Protein AF-A0A5C8Q8T1-F1 (afdb_monomer)

Structure (mmCIF, N/CA/C/O backbone):
data_AF-A0A5C8Q8T1-F1
#
_entry.id   AF-A0A5C8Q8T1-F1
#
loop_
_atom_site.group_PDB
_atom_site.id
_atom_site.type_symbol
_atom_site.label_atom_id
_atom_site.label_alt_id
_atom_site.label_comp_id
_atom_site.label_asym_id
_atom_site.label_entity_id
_atom_site.label_seq_id
_atom_site.pdbx_PDB_ins_code
_atom_site.Cartn_x
_atom_site.Cartn_y
_atom_site.Cartn_z
_atom_site.occupancy
_atom_site.B_iso_or_equiv
_atom_site.auth_seq_id
_atom_site.auth_comp_id
_atom_site.auth_asym_id
_atom_site.auth_atom_id
_atom_site.pdbx_PDB_model_num
ATOM 1 N N . MET A 1 1 ? -10.279 4.638 -48.097 1.00 45.06 1 MET A N 1
ATOM 2 C CA . MET A 1 1 ? -10.218 4.550 -46.623 1.00 45.06 1 MET A CA 1
ATOM 3 C C . MET A 1 1 ? -9.138 3.546 -46.266 1.00 45.06 1 MET A C 1
ATOM 5 O O . MET A 1 1 ? -9.369 2.353 -46.384 1.00 45.06 1 MET A O 1
ATOM 9 N N . THR A 1 2 ? -7.937 4.009 -45.939 1.00 48.88 2 THR A N 1
ATOM 10 C CA . THR A 1 2 ? -6.832 3.157 -45.479 1.00 48.88 2 THR A CA 1
ATOM 11 C C . THR A 1 2 ? -6.831 3.165 -43.955 1.00 48.88 2 THR A C 1
ATOM 13 O O . THR A 1 2 ? -6.789 4.227 -43.338 1.00 48.88 2 THR A O 1
ATOM 16 N N . CYS A 1 3 ? -6.945 1.981 -43.354 1.00 33.53 3 CYS A N 1
ATOM 17 C CA . CYS A 1 3 ? -6.824 1.791 -41.912 1.00 33.53 3 CYS A CA 1
ATOM 18 C C . CYS A 1 3 ? -5.400 2.201 -41.485 1.00 33.53 3 CYS A C 1
ATOM 20 O O . CYS A 1 3 ? -4.448 1.739 -42.121 1.00 33.53 3 CYS A O 1
ATOM 22 N N . PRO A 1 4 ? -5.214 3.079 -40.482 1.00 45.75 4 PRO A N 1
ATOM 23 C CA . PRO A 1 4 ? -3.877 3.431 -40.022 1.00 45.75 4 PRO A CA 1
ATOM 24 C C . PRO A 1 4 ? -3.178 2.183 -39.473 1.00 45.75 4 PRO A C 1
ATOM 26 O O . PRO A 1 4 ? -3.767 1.417 -38.710 1.00 45.75 4 PRO A O 1
ATOM 29 N N . ALA A 1 5 ? -1.922 1.978 -39.876 1.00 53.81 5 ALA A N 1
ATOM 30 C CA . ALA A 1 5 ? -1.098 0.896 -39.355 1.00 53.81 5 ALA A CA 1
ATOM 31 C C . ALA A 1 5 ? -1.007 1.001 -37.818 1.00 53.81 5 ALA A C 1
ATOM 33 O O . ALA A 1 5 ? -0.916 2.118 -37.291 1.00 53.81 5 ALA A O 1
ATOM 34 N N . PRO A 1 6 ? -1.042 -0.126 -37.086 1.00 50.44 6 PRO A N 1
ATOM 35 C CA . PRO A 1 6 ? -0.888 -0.104 -35.639 1.00 50.44 6 PRO A CA 1
ATOM 36 C C . PRO A 1 6 ? 0.445 0.560 -35.284 1.00 50.44 6 PRO A C 1
ATOM 38 O O . PRO A 1 6 ? 1.478 0.255 -35.883 1.00 50.44 6 PRO A O 1
ATOM 41 N N . ARG A 1 7 ? 0.423 1.488 -34.318 1.00 52.16 7 ARG A N 1
ATOM 42 C CA . ARG A 1 7 ? 1.667 2.058 -33.789 1.00 52.16 7 ARG A CA 1
ATOM 43 C C . ARG A 1 7 ? 2.496 0.905 -33.218 1.00 52.16 7 ARG A C 1
ATOM 45 O O . ARG A 1 7 ? 1.920 0.070 -32.514 1.00 52.16 7 ARG A O 1
ATOM 52 N N . PRO A 1 8 ? 3.804 0.836 -33.504 1.00 59.75 8 PRO A N 1
ATOM 53 C CA . PRO A 1 8 ? 4.642 -0.184 -32.898 1.00 59.75 8 PRO A CA 1
ATOM 54 C C . PRO A 1 8 ? 4.541 -0.059 -31.371 1.00 59.75 8 PRO A C 1
ATOM 56 O O . PRO A 1 8 ? 4.501 1.053 -30.841 1.00 59.75 8 PRO A O 1
ATOM 59 N N . GLY A 1 9 ? 4.423 -1.196 -30.676 1.00 63.00 9 GLY A N 1
ATOM 60 C CA . GLY A 1 9 ? 4.350 -1.234 -29.211 1.00 63.00 9 GLY A CA 1
ATOM 61 C C . GLY A 1 9 ? 5.572 -0.573 -28.565 1.00 63.00 9 GLY A C 1
ATOM 62 O O . GLY A 1 9 ? 6.566 -0.308 -29.240 1.00 63.00 9 GLY A O 1
ATOM 63 N N . ALA A 1 10 ? 5.528 -0.304 -27.261 1.00 74.06 10 ALA A N 1
ATOM 64 C CA . ALA A 1 10 ? 6.674 0.275 -26.551 1.00 74.06 10 ALA A CA 1
ATOM 65 C C . ALA A 1 10 ? 7.948 -0.573 -26.771 1.00 74.06 10 ALA A C 1
ATOM 67 O O . ALA A 1 10 ? 7.854 -1.788 -26.935 1.00 74.06 10 ALA A O 1
ATOM 68 N N . LEU A 1 11 ? 9.141 0.036 -26.763 1.00 75.25 11 LEU A N 1
ATOM 69 C CA . LEU A 1 11 ? 10.394 -0.629 -27.166 1.00 75.25 11 LEU A CA 1
ATOM 70 C C . LEU A 1 11 ? 10.640 -1.961 -26.435 1.00 75.25 11 LEU A C 1
ATOM 72 O O . LEU A 1 11 ? 10.988 -2.953 -27.065 1.00 75.25 11 LEU A O 1
ATOM 76 N N . TYR A 1 12 ? 10.346 -2.036 -25.133 1.00 73.94 12 TYR A N 1
ATOM 77 C CA . TYR A 1 12 ? 10.446 -3.287 -24.370 1.00 73.94 12 TYR A CA 1
ATOM 78 C C . TYR A 1 12 ? 9.530 -4.405 -24.904 1.00 73.94 12 TYR A C 1
ATOM 80 O O . TYR A 1 12 ? 9.890 -5.577 -24.847 1.00 73.94 12 TYR A O 1
ATOM 88 N N . GLN A 1 13 ? 8.350 -4.059 -25.433 1.00 78.44 13 GLN A N 1
ATOM 89 C CA . GLN A 1 13 ? 7.424 -5.011 -26.050 1.00 78.44 13 GLN A CA 1
ATOM 90 C C . GLN A 1 13 ? 7.970 -5.507 -27.385 1.00 78.44 13 GLN A C 1
ATOM 92 O O . GLN A 1 13 ? 7.799 -6.681 -27.693 1.00 78.44 13 GLN A O 1
ATOM 97 N N . GLN A 1 14 ? 8.636 -4.638 -28.152 1.00 80.38 14 GLN A N 1
ATOM 98 C CA . GLN A 1 14 ? 9.292 -5.017 -29.406 1.00 80.38 14 GLN A CA 1
ATOM 99 C C . GLN A 1 14 ? 10.437 -5.996 -29.135 1.00 80.38 14 GLN A C 1
ATOM 101 O O . GLN A 1 14 ? 10.455 -7.080 -29.711 1.00 80.38 14 GLN A O 1
ATOM 106 N N . VAL A 1 15 ? 11.310 -5.674 -28.172 1.00 84.19 15 VAL A N 1
ATOM 107 C CA . VAL A 1 15 ? 12.405 -6.558 -27.738 1.00 84.19 15 VAL A CA 1
ATOM 108 C C . VAL A 1 15 ? 11.859 -7.897 -27.236 1.00 84.19 15 VAL A C 1
ATOM 110 O O . VAL A 1 15 ? 12.318 -8.958 -27.653 1.00 84.19 15 VAL A O 1
ATOM 113 N N . ALA A 1 16 ? 10.829 -7.876 -26.383 1.00 85.19 16 ALA A N 1
ATOM 114 C CA . ALA A 1 16 ? 10.212 -9.097 -25.870 1.00 85.19 16 ALA A CA 1
ATOM 115 C C . ALA A 1 16 ? 9.544 -9.936 -26.973 1.00 85.19 16 ALA A C 1
ATOM 117 O O . ALA A 1 16 ? 9.615 -11.166 -26.934 1.00 85.19 16 ALA A O 1
ATOM 118 N N . ALA A 1 17 ? 8.888 -9.295 -27.945 1.00 83.88 17 ALA A N 1
ATOM 119 C CA . ALA A 1 17 ? 8.264 -9.976 -29.074 1.00 83.88 17 ALA A CA 1
ATOM 120 C C . ALA A 1 17 ? 9.309 -10.625 -29.989 1.00 83.88 17 ALA A C 1
ATOM 122 O O . ALA A 1 17 ? 9.114 -11.767 -30.399 1.00 83.88 17 ALA A O 1
ATOM 123 N N . GLU A 1 18 ? 10.426 -9.947 -30.255 1.00 86.25 18 GLU A N 1
ATOM 124 C CA . GLU A 1 18 ? 11.515 -10.493 -31.066 1.00 86.25 18 GLU A CA 1
ATOM 125 C C . GLU A 1 18 ? 12.188 -11.680 -30.375 1.00 86.25 18 GLU A C 1
ATOM 127 O O . GLU A 1 18 ? 12.301 -12.746 -30.975 1.00 86.25 18 GLU A O 1
ATOM 132 N N . ILE A 1 19 ? 12.525 -11.562 -29.084 1.00 86.19 19 ILE A N 1
ATOM 133 C CA . ILE A 1 19 ? 13.087 -12.682 -28.312 1.00 86.19 19 ILE A CA 1
ATOM 134 C C . ILE A 1 19 ? 12.120 -13.873 -28.320 1.00 86.19 19 ILE A C 1
ATOM 136 O O . ILE A 1 19 ? 12.531 -15.010 -28.552 1.00 86.19 19 ILE A O 1
ATOM 140 N N . ARG A 1 20 ? 10.816 -13.631 -28.120 1.00 86.88 20 ARG A N 1
ATOM 141 C CA . ARG A 1 20 ? 9.791 -14.683 -28.189 1.00 86.88 20 ARG A CA 1
ATOM 142 C C . ARG A 1 20 ? 9.731 -15.328 -29.575 1.00 86.88 20 ARG A C 1
ATOM 144 O O . ARG A 1 20 ? 9.571 -16.547 -29.661 1.00 86.88 20 ARG A O 1
ATOM 151 N N . SER A 1 21 ? 9.859 -14.534 -30.636 1.00 86.88 21 SER A N 1
ATOM 152 C CA . SER A 1 21 ? 9.910 -15.026 -32.013 1.00 86.88 21 SER A CA 1
ATOM 153 C C . SER A 1 21 ? 11.141 -15.904 -32.241 1.00 86.88 21 SER A C 1
ATOM 155 O O . SER A 1 21 ? 10.987 -17.008 -32.749 1.00 86.88 21 SER A O 1
ATOM 157 N N . GLY A 1 22 ? 12.326 -15.485 -31.787 1.00 86.06 22 GLY A N 1
ATOM 158 C CA . GLY A 1 22 ? 13.565 -16.265 -31.902 1.00 86.06 22 GLY A CA 1
ATOM 159 C C . GLY A 1 22 ? 13.522 -17.586 -31.126 1.00 86.06 22 GLY A C 1
ATOM 160 O O . GLY A 1 22 ? 13.953 -18.621 -31.630 1.00 86.06 22 GLY A O 1
ATOM 161 N N . ILE A 1 23 ? 12.909 -17.604 -29.934 1.00 86.69 23 ILE A N 1
ATOM 162 C CA . ILE A 1 23 ? 12.661 -18.853 -29.189 1.00 86.69 23 ILE A CA 1
ATOM 163 C C . ILE A 1 23 ? 11.718 -19.769 -29.987 1.00 86.69 23 ILE A C 1
ATOM 165 O O . ILE A 1 23 ? 11.988 -20.958 -30.145 1.00 86.69 23 ILE A O 1
ATOM 169 N N . SER A 1 24 ? 10.625 -19.214 -30.520 1.00 88.31 24 SER A N 1
ATOM 170 C CA . SER A 1 24 ? 9.615 -19.978 -31.270 1.00 88.31 24 SER A CA 1
ATOM 171 C C . SER A 1 24 ? 10.146 -20.506 -32.607 1.00 88.31 24 SER A C 1
ATOM 173 O O . SER A 1 24 ? 9.742 -21.578 -33.046 1.00 88.31 24 SER A O 1
ATOM 175 N N . ALA A 1 25 ? 11.068 -19.773 -33.234 1.00 88.88 25 ALA A N 1
ATOM 176 C CA . ALA A 1 25 ? 11.769 -20.155 -34.457 1.00 88.88 25 ALA A CA 1
ATOM 177 C C . ALA A 1 25 ? 12.973 -21.085 -34.205 1.00 88.88 25 ALA A C 1
ATOM 179 O O . ALA A 1 25 ? 13.665 -21.457 -35.149 1.00 88.88 25 ALA A O 1
ATOM 180 N N . CYS A 1 26 ? 13.221 -21.469 -32.947 1.00 86.19 26 CYS A N 1
ATOM 181 C CA . CYS A 1 26 ? 14.366 -22.277 -32.521 1.00 86.19 26 CYS A CA 1
ATOM 182 C C . CYS A 1 26 ? 15.747 -21.650 -32.804 1.00 86.19 26 CYS A C 1
ATOM 184 O O . CYS A 1 26 ? 16.746 -22.365 -32.810 1.00 86.19 26 CYS A O 1
ATOM 186 N N . GLU A 1 27 ? 15.833 -20.326 -32.965 1.00 88.06 27 GLU A N 1
ATOM 187 C CA . GLU A 1 27 ? 17.112 -19.596 -32.990 1.00 88.06 27 GLU A CA 1
ATOM 188 C C . GLU A 1 27 ? 17.808 -19.643 -31.620 1.00 88.06 27 GLU A C 1
ATOM 190 O O . GLU A 1 27 ? 19.036 -19.659 -31.537 1.00 88.06 27 GLU A O 1
ATOM 195 N N . TYR A 1 28 ? 17.018 -19.728 -30.543 1.00 85.50 28 TYR A N 1
ATOM 196 C CA . TYR A 1 28 ? 17.486 -19.963 -29.177 1.00 85.50 28 TYR A CA 1
ATOM 197 C C . TYR A 1 28 ? 16.986 -21.327 -28.692 1.00 85.50 28 TYR A C 1
ATOM 199 O O . TYR A 1 28 ? 15.878 -21.455 -28.169 1.00 85.50 28 TYR A O 1
ATOM 207 N N . THR A 1 29 ? 17.788 -22.373 -28.895 1.00 85.38 29 THR A N 1
ATOM 208 C CA . THR A 1 29 ? 17.441 -23.727 -28.443 1.00 85.38 29 THR A CA 1
ATOM 209 C C . THR A 1 29 ? 17.388 -23.809 -26.912 1.00 85.38 29 THR A C 1
ATOM 211 O O . THR A 1 29 ? 18.105 -23.065 -26.240 1.00 85.38 29 THR A O 1
ATOM 214 N N . PRO A 1 30 ? 16.610 -24.734 -26.319 1.00 82.19 30 PRO A N 1
ATOM 215 C CA . PRO A 1 30 ? 16.594 -24.930 -24.870 1.00 82.19 30 PRO A CA 1
ATOM 216 C C . PRO A 1 30 ? 18.008 -25.088 -24.287 1.00 82.19 30 PRO A C 1
ATOM 218 O O . PRO A 1 30 ? 18.785 -25.920 -24.750 1.00 82.19 30 PRO A O 1
ATOM 221 N N . GLY A 1 31 ? 18.348 -24.269 -23.288 1.00 85.50 31 GLY A N 1
ATOM 222 C CA . GLY A 1 31 ? 19.675 -24.243 -22.659 1.00 85.50 31 GLY A CA 1
ATOM 223 C C . GLY A 1 31 ? 20.721 -23.367 -23.361 1.00 85.50 31 GLY A C 1
ATOM 224 O O . GLY A 1 31 ? 21.781 -23.131 -22.785 1.00 85.50 31 GLY A O 1
ATOM 225 N N . ALA A 1 32 ? 20.437 -22.842 -24.558 1.00 85.81 32 ALA A N 1
ATOM 226 C CA . ALA A 1 32 ? 21.281 -21.831 -25.183 1.00 85.81 32 ALA A CA 1
ATOM 227 C C . ALA A 1 32 ? 21.117 -20.474 -24.473 1.00 85.81 32 ALA A C 1
ATOM 229 O O . ALA A 1 32 ? 20.012 -20.133 -24.036 1.00 85.81 32 ALA A O 1
ATOM 230 N N . PRO A 1 33 ? 22.195 -19.682 -24.352 1.00 84.56 33 PRO A N 1
ATOM 231 C CA . PRO A 1 33 ? 22.112 -18.351 -23.771 1.00 84.56 33 PRO A CA 1
ATOM 232 C C . PRO A 1 33 ? 21.281 -17.424 -24.667 1.00 84.56 33 PRO A C 1
ATOM 234 O O . PRO A 1 33 ? 21.472 -17.375 -25.882 1.00 84.56 33 PRO A O 1
ATOM 237 N N . LEU A 1 34 ? 20.378 -16.659 -24.052 1.00 88.31 34 LEU A N 1
ATOM 238 C CA . LEU A 1 34 ? 19.733 -15.521 -24.708 1.00 88.31 34 LEU A CA 1
ATOM 239 C C . LEU A 1 34 ? 20.733 -14.360 -24.865 1.00 88.31 34 LEU A C 1
ATOM 241 O O . LEU A 1 34 ? 21.739 -14.326 -24.147 1.00 88.31 34 LEU A O 1
ATOM 245 N N . PRO A 1 35 ? 20.469 -13.395 -25.769 1.00 87.38 35 PRO A N 1
ATOM 246 C CA . PRO A 1 35 ? 21.279 -12.186 -25.868 1.00 87.38 35 PRO A CA 1
ATOM 247 C C . PRO A 1 35 ? 21.413 -11.493 -24.507 1.00 87.38 35 PRO A C 1
ATOM 249 O O . PRO A 1 35 ? 20.435 -11.361 -23.770 1.00 87.38 35 PRO A O 1
ATOM 252 N N . SER A 1 36 ? 22.623 -11.048 -24.172 1.00 85.88 36 SER A N 1
ATOM 253 C CA . SER A 1 36 ? 22.882 -10.345 -22.916 1.00 85.88 36 SER A CA 1
ATOM 254 C C . SER A 1 36 ? 22.250 -8.952 -22.905 1.00 85.88 36 SER A C 1
AT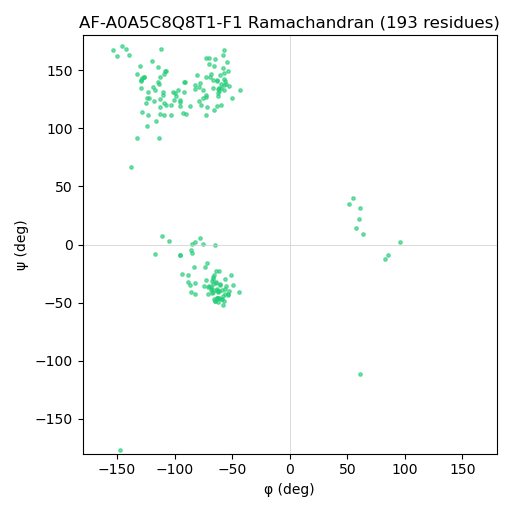OM 256 O O . SER A 1 36 ? 21.981 -8.366 -23.954 1.00 85.88 36 SER A O 1
ATOM 258 N N . GLU A 1 37 ? 22.068 -8.377 -21.714 1.00 79.88 37 GLU A N 1
ATOM 259 C CA . GLU A 1 37 ? 21.556 -7.008 -21.561 1.00 79.88 37 GLU A CA 1
ATOM 260 C C . GLU A 1 37 ? 22.379 -5.996 -22.375 1.00 79.88 37 GLU A C 1
ATOM 262 O O . GLU A 1 37 ? 21.811 -5.180 -23.093 1.00 79.88 37 GLU A O 1
ATOM 267 N N . ALA A 1 38 ? 23.711 -6.114 -22.360 1.00 78.75 38 ALA A N 1
ATOM 268 C CA . ALA A 1 38 ? 24.599 -5.257 -23.144 1.00 78.75 38 ALA A CA 1
ATOM 269 C C . ALA A 1 38 ? 24.374 -5.394 -24.661 1.00 78.75 38 ALA A C 1
ATOM 271 O O . ALA A 1 38 ? 24.372 -4.395 -25.376 1.00 78.75 38 ALA A O 1
ATOM 272 N N . GLN A 1 39 ? 24.146 -6.617 -25.154 1.00 83.88 39 GLN A N 1
ATOM 273 C CA . GLN A 1 39 ? 23.856 -6.864 -26.570 1.00 83.88 39 GLN A CA 1
ATOM 274 C C . GLN A 1 39 ? 22.492 -6.303 -26.982 1.00 83.88 39 GLN A C 1
ATOM 276 O O . GLN A 1 39 ? 22.348 -5.809 -28.097 1.00 83.88 39 GLN A O 1
ATOM 281 N N . LEU A 1 40 ? 21.493 -6.365 -26.098 1.00 84.12 40 LEU A N 1
ATOM 282 C CA . LEU A 1 40 ? 20.178 -5.770 -26.339 1.00 84.12 40 LEU A CA 1
ATOM 283 C C . LEU A 1 40 ? 20.252 -4.233 -26.296 1.00 84.12 40 LEU A C 1
ATOM 285 O O . LEU A 1 40 ? 19.692 -3.568 -27.163 1.00 84.12 40 LEU A O 1
ATOM 289 N N . ILE A 1 41 ? 20.987 -3.658 -25.343 1.00 81.19 41 ILE A N 1
ATOM 290 C CA . ILE A 1 41 ? 21.215 -2.209 -25.252 1.00 81.19 41 ILE A CA 1
ATOM 291 C C . ILE A 1 41 ? 21.846 -1.670 -26.539 1.00 81.19 41 ILE A C 1
ATOM 293 O O . ILE A 1 41 ? 21.340 -0.694 -27.091 1.00 81.19 41 ILE A O 1
ATOM 297 N N . ASP A 1 42 ? 22.908 -2.318 -27.025 1.00 81.88 42 ASP A N 1
ATOM 298 C CA . ASP A 1 42 ? 23.596 -1.938 -28.262 1.00 81.88 42 ASP A CA 1
ATOM 299 C C . ASP A 1 42 ? 22.670 -2.060 -29.481 1.00 81.88 42 ASP A C 1
ATOM 301 O O . ASP A 1 42 ? 22.484 -1.102 -30.231 1.00 81.88 42 ASP A O 1
ATOM 305 N N . ARG A 1 43 ? 21.993 -3.207 -29.618 1.00 83.38 43 ARG A N 1
ATOM 306 C CA . ARG A 1 43 ? 21.119 -3.508 -30.760 1.00 83.38 43 ARG A CA 1
ATOM 307 C C . ARG A 1 43 ? 19.934 -2.555 -30.894 1.00 83.38 43 ARG A C 1
ATOM 309 O O . ARG A 1 43 ? 19.582 -2.186 -32.011 1.00 83.38 43 ARG A O 1
ATOM 316 N N . TYR A 1 44 ? 19.302 -2.184 -29.782 1.00 80.00 44 TYR A N 1
ATOM 317 C CA . TYR A 1 44 ? 18.086 -1.360 -29.788 1.00 80.00 44 TYR A CA 1
ATOM 318 C C . TYR A 1 44 ? 18.329 0.093 -29.367 1.00 80.00 44 TYR A C 1
ATOM 320 O O . TYR A 1 44 ? 17.378 0.868 -29.273 1.00 80.00 44 TYR A O 1
ATOM 328 N N . GLY A 1 45 ? 19.582 0.478 -29.101 1.00 75.06 45 GLY A N 1
ATOM 329 C CA . GLY A 1 45 ? 19.944 1.838 -28.700 1.00 75.06 45 GLY A CA 1
ATOM 330 C C . GLY A 1 45 ? 19.282 2.295 -27.396 1.00 75.06 45 GLY A C 1
ATOM 331 O O . GLY A 1 45 ? 18.983 3.482 -27.244 1.00 75.06 45 GLY A O 1
ATOM 332 N N . VAL A 1 46 ? 19.022 1.374 -26.459 1.00 74.19 46 VAL A N 1
ATOM 333 C CA . VAL A 1 46 ? 18.351 1.694 -25.190 1.00 74.19 46 VAL A CA 1
ATOM 334 C C . VAL A 1 46 ? 19.319 2.454 -24.291 1.00 74.19 46 VAL A C 1
ATOM 336 O O . VAL A 1 46 ? 20.285 1.894 -23.783 1.00 74.19 46 VAL A O 1
ATOM 339 N N . ARG A 1 47 ? 19.056 3.738 -24.047 1.00 64.62 47 ARG A N 1
ATOM 340 C CA . ARG A 1 47 ? 19.754 4.500 -23.005 1.00 64.62 47 ARG A CA 1
ATOM 341 C C . ARG A 1 47 ? 18.908 4.484 -21.741 1.00 64.62 47 ARG A C 1
ATOM 343 O O . ARG A 1 47 ? 17.750 4.893 -21.784 1.00 64.62 47 ARG A O 1
ATOM 350 N N . ALA A 1 48 ? 19.479 4.026 -20.628 1.00 60.59 48 ALA A N 1
ATOM 351 C CA . ALA A 1 48 ? 18.832 4.162 -19.331 1.00 60.59 48 ALA A CA 1
ATOM 352 C C . ALA A 1 48 ? 18.617 5.654 -19.049 1.00 60.59 48 ALA A C 1
ATOM 354 O O . ALA A 1 48 ? 19.573 6.431 -19.019 1.00 60.59 48 ALA A O 1
ATOM 355 N N . VAL A 1 49 ? 17.361 6.058 -18.873 1.00 58.94 49 VAL A N 1
ATOM 356 C CA . VAL A 1 49 ? 17.054 7.377 -18.324 1.00 58.94 49 VAL A CA 1
ATOM 357 C C . VAL A 1 49 ? 17.295 7.270 -16.820 1.00 58.94 49 VAL A C 1
ATOM 359 O O . VAL A 1 49 ? 16.673 6.416 -16.184 1.00 58.94 49 VAL A O 1
ATOM 362 N N . PRO A 1 50 ? 18.203 8.068 -16.235 1.00 59.25 50 PRO A N 1
ATOM 363 C CA . PRO A 1 50 ? 18.373 8.067 -14.793 1.00 59.25 50 PRO A CA 1
ATOM 364 C C . PRO A 1 50 ? 17.069 8.548 -14.149 1.00 59.25 50 PRO A C 1
ATOM 366 O O . PRO A 1 50 ? 16.610 9.659 -14.409 1.00 59.25 50 PRO A O 1
ATOM 369 N N . ALA A 1 51 ? 16.458 7.689 -13.337 1.00 64.69 51 ALA A N 1
ATOM 370 C CA . ALA A 1 51 ? 15.385 8.087 -12.438 1.00 64.69 51 ALA A CA 1
ATOM 371 C C . ALA A 1 51 ? 16.004 8.732 -11.185 1.00 64.69 51 ALA A C 1
ATOM 373 O O . ALA A 1 51 ? 17.091 8.309 -10.771 1.00 64.69 51 ALA A O 1
ATOM 374 N N . PRO A 1 52 ? 15.355 9.736 -10.569 1.00 67.50 52 PRO A N 1
ATOM 375 C CA . PRO A 1 52 ? 15.794 10.239 -9.274 1.00 67.50 52 PRO A CA 1
ATOM 376 C C . PRO A 1 52 ? 15.825 9.096 -8.252 1.00 67.50 52 PRO A C 1
ATOM 378 O O . PRO A 1 52 ? 15.035 8.150 -8.323 1.00 67.50 52 PRO A O 1
ATOM 381 N N . ALA A 1 53 ? 16.758 9.163 -7.303 1.00 69.69 53 ALA A N 1
ATOM 382 C CA . ALA A 1 53 ? 16.800 8.205 -6.210 1.00 69.69 53 ALA A CA 1
ATOM 383 C C . ALA A 1 53 ? 15.546 8.382 -5.345 1.00 69.69 53 ALA A C 1
ATOM 385 O O . ALA A 1 53 ? 15.359 9.425 -4.727 1.00 69.69 53 ALA A O 1
ATOM 386 N N . VAL A 1 54 ? 14.696 7.357 -5.299 1.00 75.19 54 VAL A N 1
ATOM 387 C CA . VAL A 1 54 ? 13.470 7.374 -4.498 1.00 75.19 54 VAL A CA 1
ATOM 388 C C . VAL A 1 54 ? 13.747 6.719 -3.153 1.00 75.19 54 VAL A C 1
ATOM 390 O O . VAL A 1 54 ? 14.083 5.535 -3.096 1.00 75.19 54 VAL A O 1
ATOM 393 N N . THR A 1 55 ? 13.580 7.471 -2.065 1.00 75.88 55 THR A N 1
ATOM 394 C CA . THR A 1 55 ? 13.687 6.934 -0.701 1.00 75.88 55 THR A CA 1
ATOM 395 C C . THR A 1 55 ? 12.305 6.848 -0.069 1.00 75.88 55 THR A C 1
ATOM 397 O O . THR A 1 55 ? 11.621 7.853 0.105 1.00 75.88 55 THR A O 1
ATOM 400 N N . ILE A 1 56 ? 11.898 5.633 0.301 1.00 77.75 56 ILE A N 1
ATOM 401 C CA . ILE A 1 56 ? 10.653 5.380 1.032 1.00 77.75 56 ILE A CA 1
ATOM 402 C C . ILE A 1 56 ? 11.034 4.810 2.395 1.00 77.75 56 ILE A C 1
ATOM 404 O O . ILE A 1 56 ? 11.448 3.652 2.495 1.00 77.75 56 ILE A O 1
ATOM 408 N N . GLU A 1 57 ? 10.908 5.610 3.455 1.00 81.62 57 GLU A N 1
ATOM 409 C CA . GLU A 1 57 ? 11.110 5.110 4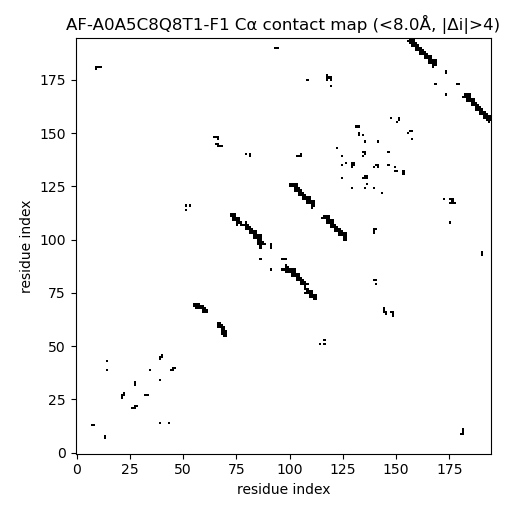.811 1.00 81.62 57 GLU A CA 1
ATOM 410 C C . GLU A 1 57 ? 9.891 4.279 5.238 1.00 81.62 57 GLU A C 1
ATOM 412 O O . GLU A 1 57 ? 8.740 4.717 5.189 1.00 81.62 57 GLU A O 1
ATOM 417 N N . ARG A 1 58 ? 10.154 3.045 5.674 1.00 83.25 58 ARG A N 1
ATOM 418 C CA . ARG A 1 58 ? 9.118 2.072 6.050 1.00 83.25 58 ARG A CA 1
ATOM 419 C C . ARG A 1 58 ? 9.091 1.784 7.544 1.00 83.25 58 ARG A C 1
ATOM 421 O O . ARG A 1 58 ? 8.334 0.934 7.995 1.00 83.25 58 ARG A O 1
ATOM 428 N N . THR A 1 59 ? 9.858 2.511 8.342 1.00 87.31 59 THR A N 1
ATOM 429 C CA . THR A 1 59 ? 9.836 2.348 9.792 1.00 87.31 59 THR A CA 1
ATOM 430 C C . THR A 1 59 ? 8.444 2.664 10.334 1.00 87.31 59 THR A C 1
ATOM 432 O O . THR A 1 59 ? 7.826 3.666 9.958 1.00 87.31 59 THR A O 1
ATOM 435 N N . ILE A 1 60 ? 7.953 1.808 11.228 1.00 89.19 60 ILE A N 1
ATOM 436 C CA . ILE A 1 60 ? 6.828 2.125 12.104 1.00 89.19 60 ILE A CA 1
ATOM 437 C C . ILE A 1 60 ? 7.396 2.275 13.500 1.00 89.19 60 ILE A C 1
ATOM 439 O O . ILE A 1 60 ? 8.009 1.351 14.032 1.00 89.19 60 ILE A O 1
ATOM 443 N N . THR A 1 61 ? 7.187 3.439 14.097 1.00 90.62 61 THR A N 1
ATOM 444 C CA . THR A 1 61 ? 7.544 3.665 15.496 1.00 90.62 61 THR A CA 1
ATOM 445 C C . THR A 1 61 ? 6.280 3.845 16.313 1.00 90.62 61 THR A C 1
ATOM 447 O O . THR A 1 61 ? 5.289 4.409 15.846 1.00 90.62 61 THR A O 1
ATOM 450 N 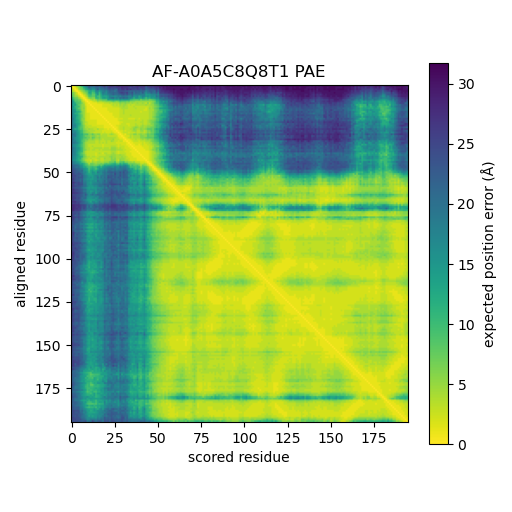N . ARG A 1 62 ? 6.305 3.337 17.545 1.00 92.12 62 ARG A N 1
ATOM 451 C CA . ARG A 1 62 ? 5.203 3.465 18.494 1.00 92.12 62 ARG A CA 1
ATOM 452 C C . ARG A 1 62 ? 5.713 4.117 19.770 1.00 92.12 62 ARG A C 1
ATOM 454 O O . ARG A 1 62 ? 6.644 3.615 20.390 1.00 92.12 62 ARG A O 1
ATOM 461 N N . SER A 1 63 ? 5.055 5.194 20.186 1.00 92.00 63 SER A N 1
ATOM 462 C CA . SER A 1 63 ? 5.255 5.838 21.485 1.00 92.00 63 SER A CA 1
ATOM 463 C C . SER A 1 63 ? 3.915 5.911 22.216 1.00 92.00 63 SER A C 1
ATOM 465 O O . SER A 1 63 ? 3.035 6.707 21.883 1.00 92.00 63 SER A O 1
ATOM 467 N N . GLY A 1 64 ? 3.712 5.006 23.177 1.00 90.69 64 GLY A N 1
ATOM 468 C CA . GLY A 1 64 ? 2.430 4.841 23.864 1.00 90.69 64 GLY A CA 1
ATOM 469 C C . GLY A 1 64 ? 1.299 4.451 22.902 1.00 90.69 64 GLY A C 1
ATOM 470 O O . GLY A 1 64 ? 1.266 3.331 22.384 1.00 90.69 64 GLY A O 1
ATOM 471 N N . LYS A 1 65 ? 0.351 5.371 22.690 1.00 88.25 65 LYS A N 1
ATOM 472 C CA . LYS A 1 65 ? -0.778 5.209 21.752 1.00 88.25 65 LYS A CA 1
ATOM 473 C C . LYS A 1 65 ? -0.509 5.817 20.376 1.00 88.25 65 LYS A C 1
ATOM 475 O O . LYS A 1 65 ? -1.303 5.599 19.472 1.00 88.25 65 LYS A O 1
ATOM 480 N N . ASN A 1 66 ? 0.582 6.560 20.223 1.00 90.75 66 ASN A N 1
ATOM 481 C CA . ASN A 1 66 ? 0.900 7.250 18.984 1.00 90.75 66 ASN A CA 1
ATOM 482 C C . ASN A 1 66 ? 1.763 6.348 18.111 1.00 90.75 66 ASN A C 1
ATOM 484 O O . ASN A 1 66 ? 2.758 5.789 18.579 1.00 90.75 66 ASN A O 1
ATOM 488 N N . PHE A 1 67 ? 1.377 6.234 16.849 1.00 92.12 67 PHE A N 1
ATOM 489 C CA . PHE A 1 67 ? 2.147 5.567 15.813 1.00 92.12 67 PHE A CA 1
ATOM 490 C C . PHE A 1 67 ? 2.674 6.625 14.857 1.00 92.12 67 PHE A C 1
ATOM 492 O O . PHE A 1 67 ? 2.018 7.640 14.653 1.00 92.12 67 PHE A O 1
ATOM 499 N N . ARG A 1 68 ? 3.859 6.388 14.303 1.00 89.00 68 ARG A N 1
ATOM 500 C CA . ARG A 1 68 ? 4.421 7.189 13.217 1.00 89.00 68 ARG A CA 1
ATOM 501 C C . ARG A 1 68 ? 4.937 6.266 12.138 1.00 89.00 68 ARG A C 1
ATOM 503 O O . ARG A 1 68 ? 5.456 5.185 12.433 1.00 89.00 68 ARG A O 1
ATOM 510 N N . THR A 1 69 ? 4.839 6.722 10.904 1.00 84.62 69 THR A N 1
ATOM 511 C CA . THR A 1 69 ? 5.271 5.985 9.716 1.00 84.62 69 THR A CA 1
ATOM 512 C C . THR A 1 69 ? 6.218 6.834 8.880 1.00 84.62 69 THR A C 1
ATOM 514 O O . THR A 1 69 ? 6.007 8.032 8.749 1.00 84.62 69 THR A O 1
ATOM 517 N N . GLY A 1 70 ? 7.220 6.224 8.253 1.00 73.38 70 GLY A N 1
ATOM 518 C CA . GLY A 1 70 ? 8.241 6.951 7.487 1.00 73.38 70 GLY A CA 1
ATOM 519 C C . GLY A 1 70 ? 7.784 7.710 6.223 1.00 73.38 70 GLY A C 1
ATOM 520 O O . GLY A 1 70 ? 8.606 8.356 5.587 1.00 73.38 70 GLY A O 1
ATOM 521 N N . HIS A 1 71 ? 6.499 7.693 5.844 1.00 67.75 71 HIS A N 1
ATOM 522 C CA . HIS A 1 71 ? 6.007 8.420 4.657 1.00 67.75 71 HIS A CA 1
ATOM 523 C C . HIS A 1 71 ? 5.652 9.896 4.909 1.00 67.75 71 HIS A C 1
ATOM 525 O O . HIS A 1 71 ? 5.285 10.595 3.973 1.00 67.75 71 HIS A O 1
ATOM 531 N N . HIS A 1 72 ? 5.811 10.399 6.137 1.00 64.00 72 HIS A N 1
ATOM 532 C CA . HIS A 1 72 ? 5.568 11.804 6.488 1.00 64.00 72 HIS A CA 1
ATOM 533 C C . HIS A 1 72 ? 6.204 12.893 5.612 1.00 64.00 72 HIS A C 1
ATOM 535 O O . HIS A 1 72 ? 5.585 13.951 5.508 1.00 64.00 72 HIS A O 1
ATOM 541 N N . PRO A 1 73 ? 7.416 12.728 5.042 1.00 77.50 73 PRO A N 1
ATOM 542 C CA . PRO A 1 73 ? 7.985 13.791 4.219 1.00 77.50 73 PRO A CA 1
ATOM 543 C C . PRO A 1 73 ? 7.275 13.945 2.866 1.00 77.50 73 PRO A C 1
ATOM 545 O O . PRO A 1 73 ? 7.423 14.981 2.226 1.00 77.50 73 PRO A O 1
ATOM 548 N N . TRP A 1 74 ? 6.483 12.957 2.437 1.00 87.62 74 TRP A N 1
ATOM 549 C CA . TRP A 1 74 ? 5.761 13.006 1.170 1.00 87.62 74 TRP A CA 1
ATOM 550 C C . TRP A 1 74 ? 4.458 13.791 1.323 1.00 87.62 74 TRP A C 1
ATOM 552 O O . TRP A 1 74 ? 3.686 13.569 2.256 1.00 87.62 74 TRP A O 1
ATOM 562 N N . GLN A 1 75 ? 4.194 14.697 0.385 1.00 89.31 75 GLN A N 1
ATOM 563 C CA . GLN A 1 75 ? 3.034 15.581 0.427 1.00 89.31 75 GLN A CA 1
ATOM 564 C C . GLN A 1 75 ? 1.891 15.026 -0.410 1.00 89.31 75 GLN A C 1
ATOM 566 O O . GLN A 1 75 ? 2.078 14.640 -1.563 1.00 89.31 75 GLN A O 1
ATOM 571 N N . GLN A 1 76 ? 0.685 15.020 0.149 1.00 90.94 76 GLN A N 1
ATOM 572 C CA . GLN A 1 76 ? -0.505 14.671 -0.611 1.00 90.94 76 GLN A CA 1
ATOM 573 C C . GLN A 1 76 ? -0.858 15.805 -1.582 1.00 90.94 76 GLN A C 1
ATOM 575 O O . GLN A 1 76 ? -0.989 16.959 -1.182 1.00 90.94 76 GLN A O 1
ATOM 580 N N . THR A 1 77 ? -1.017 15.465 -2.859 1.00 84.62 77 THR A N 1
ATOM 581 C CA . THR A 1 77 ? -1.225 16.449 -3.938 1.00 84.62 77 THR A CA 1
ATOM 582 C C . THR A 1 77 ? -2.685 16.820 -4.175 1.00 84.62 77 THR A C 1
ATOM 584 O O . THR A 1 77 ? -2.974 17.916 -4.649 1.00 84.62 77 THR A O 1
ATOM 587 N N . GLU A 1 78 ? -3.612 15.929 -3.835 1.00 89.75 78 GLU A N 1
ATOM 588 C CA . GLU A 1 78 ? -5.054 16.094 -4.036 1.00 89.75 78 GLU A CA 1
ATOM 589 C C . GLU A 1 78 ? -5.843 15.436 -2.899 1.00 89.75 78 GLU A C 1
ATOM 591 O O . GLU A 1 78 ? -5.268 14.741 -2.067 1.00 89.75 78 GLU A O 1
ATOM 596 N N . ALA A 1 79 ? -7.158 15.658 -2.822 1.00 92.50 79 ALA A N 1
ATOM 597 C CA . ALA A 1 79 ? -7.986 14.959 -1.839 1.00 92.50 79 ALA A CA 1
ATOM 598 C C . ALA A 1 79 ? -7.968 13.436 -2.098 1.00 92.50 79 ALA A C 1
ATOM 600 O O . ALA A 1 79 ? -7.996 13.020 -3.259 1.00 92.50 79 ALA A O 1
ATOM 601 N N . PRO A 1 80 ? -7.939 12.593 -1.048 1.00 95.81 80 PRO A N 1
ATOM 602 C CA . PRO A 1 80 ? -7.909 11.149 -1.222 1.00 95.81 80 PRO A CA 1
ATOM 603 C C . PRO A 1 80 ? -9.184 10.665 -1.914 1.00 95.81 80 PRO A C 1
ATOM 605 O O . PRO A 1 80 ? -10.291 11.114 -1.611 1.00 95.81 80 PRO A O 1
ATOM 608 N N . THR A 1 81 ? -9.041 9.697 -2.815 1.00 96.50 81 THR A N 1
ATOM 609 C CA . THR A 1 81 ? -10.198 9.067 -3.455 1.00 96.50 81 THR A CA 1
ATOM 610 C C . THR A 1 81 ? -10.646 7.873 -2.626 1.00 96.50 81 THR A C 1
ATOM 612 O O . THR A 1 81 ? -9.942 6.866 -2.549 1.00 96.50 81 THR A O 1
ATOM 615 N N . VAL A 1 82 ? -11.833 7.977 -2.029 1.00 97.75 82 VAL A N 1
ATOM 616 C CA . VAL A 1 82 ? -12.462 6.909 -1.242 1.00 97.75 82 VAL A CA 1
ATOM 617 C C . VAL A 1 82 ? -13.496 6.180 -2.086 1.00 97.75 82 VAL A C 1
ATOM 619 O O . VAL A 1 82 ? -14.388 6.801 -2.664 1.00 97.75 82 VAL A O 1
ATOM 622 N N . TYR A 1 83 ? -13.431 4.854 -2.115 1.00 97.50 83 TYR A N 1
ATOM 623 C CA . TYR A 1 83 ? -14.429 4.035 -2.795 1.00 97.50 83 TYR A CA 1
ATOM 624 C C . TYR A 1 83 ? -14.593 2.669 -2.139 1.00 97.50 83 TYR A C 1
ATOM 626 O O . TYR A 1 83 ? -13.757 2.201 -1.366 1.00 97.50 83 TYR A O 1
ATOM 634 N N . ARG A 1 84 ? -15.716 2.019 -2.447 1.00 98.00 84 ARG A N 1
ATOM 635 C CA . ARG A 1 84 ? -15.964 0.628 -2.069 1.00 98.00 84 ARG A CA 1
ATOM 636 C C . ARG A 1 84 ? -15.496 -0.284 -3.189 1.00 98.00 84 ARG A C 1
ATOM 638 O O . ARG A 1 84 ? -15.712 0.006 -4.363 1.00 98.00 84 ARG A O 1
ATOM 645 N N . THR A 1 85 ? -14.880 -1.391 -2.817 1.00 97.69 85 THR A N 1
ATOM 646 C CA . THR A 1 85 ? -14.443 -2.434 -3.744 1.00 97.69 85 THR A CA 1
ATOM 647 C C . THR A 1 85 ? -14.545 -3.796 -3.064 1.00 97.69 85 THR A C 1
ATOM 649 O O . THR A 1 85 ? -15.028 -3.899 -1.934 1.00 97.69 85 THR A O 1
ATOM 652 N N . THR A 1 86 ? -14.115 -4.849 -3.745 1.00 98.25 86 THR A N 1
ATOM 653 C CA . THR A 1 86 ? -14.105 -6.210 -3.214 1.00 98.25 86 THR A CA 1
ATOM 654 C C . THR A 1 86 ? -12.695 -6.779 -3.170 1.00 98.25 86 THR A C 1
ATOM 656 O O . THR A 1 86 ? -11.799 -6.360 -3.906 1.00 98.25 86 THR A O 1
ATOM 659 N N . ILE A 1 87 ? -12.502 -7.775 -2.315 1.00 97.56 87 ILE A N 1
ATOM 660 C CA . ILE A 1 87 ? -11.310 -8.612 -2.307 1.00 97.56 87 ILE A CA 1
ATOM 661 C C . ILE A 1 87 ? -11.226 -9.342 -3.649 1.00 97.56 87 ILE A C 1
ATOM 663 O O . ILE A 1 87 ? -12.212 -9.901 -4.131 1.00 97.56 87 ILE A O 1
ATOM 667 N N . THR A 1 88 ? -10.043 -9.309 -4.249 1.00 95.62 88 THR A N 1
ATOM 668 C CA . THR A 1 88 ? -9.719 -9.925 -5.540 1.00 95.62 88 THR A CA 1
ATOM 669 C C . THR A 1 88 ? -8.757 -11.086 -5.325 1.00 95.62 88 THR A C 1
ATOM 671 O O . THR A 1 88 ? -8.115 -11.153 -4.276 1.00 95.62 88 THR A O 1
ATOM 674 N N . ALA A 1 89 ? -8.542 -11.914 -6.347 1.00 94.62 89 ALA A N 1
ATOM 675 C CA . ALA A 1 89 ? -7.495 -12.940 -6.345 1.00 94.62 89 ALA A CA 1
ATOM 676 C C . ALA A 1 89 ? -6.092 -12.415 -5.971 1.00 94.62 89 ALA A C 1
ATOM 678 O O . ALA A 1 89 ? -5.273 -13.162 -5.444 1.00 94.62 89 ALA A O 1
ATOM 679 N N . ASN A 1 90 ? -5.810 -11.124 -6.198 1.00 89.44 90 ASN A N 1
ATOM 680 C CA . ASN A 1 90 ? -4.520 -10.517 -5.856 1.00 89.44 90 ASN A CA 1
ATOM 681 C C . ASN A 1 90 ? -4.460 -10.006 -4.409 1.00 89.44 90 ASN A C 1
ATOM 683 O O . ASN A 1 90 ? -3.400 -10.031 -3.791 1.00 89.44 90 ASN A O 1
ATOM 687 N N . THR A 1 91 ? -5.574 -9.499 -3.872 1.00 93.31 91 THR A N 1
ATOM 688 C CA . THR A 1 91 ? -5.620 -8.907 -2.523 1.00 93.31 91 THR A CA 1
ATOM 689 C C . THR A 1 91 ? -6.026 -9.909 -1.447 1.00 93.31 91 THR A C 1
ATOM 691 O O . THR A 1 91 ? -5.624 -9.741 -0.301 1.00 93.31 91 THR A O 1
ATOM 694 N N . GLY A 1 92 ? -6.759 -10.967 -1.801 1.00 94.62 92 GLY A N 1
ATOM 695 C CA . GLY A 1 92 ? -7.193 -12.023 -0.883 1.00 94.62 92 GLY A CA 1
ATOM 696 C C . GLY A 1 92 ? -6.035 -12.719 -0.173 1.00 94.62 92 GLY A C 1
ATOM 697 O O . GLY A 1 92 ? -6.019 -12.712 1.056 1.00 94.62 92 GLY A O 1
ATOM 698 N N . PRO A 1 93 ? -5.014 -13.222 -0.898 1.00 93.69 93 PRO A N 1
ATOM 699 C CA . PRO A 1 93 ? -3.847 -13.840 -0.273 1.00 93.69 93 PRO A CA 1
ATOM 700 C C . PRO A 1 93 ? -3.068 -12.894 0.649 1.00 93.69 93 PRO A C 1
ATOM 702 O O . PRO A 1 93 ? -2.558 -13.332 1.670 1.00 93.69 93 PRO A O 1
ATOM 705 N N . LEU A 1 94 ? -2.992 -11.598 0.320 1.00 91.12 94 LEU A N 1
ATOM 706 C CA . LEU A 1 94 ? -2.283 -10.607 1.141 1.00 91.12 94 LEU A CA 1
ATOM 707 C C . LEU A 1 94 ? -3.020 -10.263 2.437 1.00 91.12 94 LEU A C 1
ATOM 709 O O . LEU A 1 94 ? -2.376 -9.875 3.408 1.00 91.12 94 LEU A O 1
ATOM 713 N N . LEU A 1 95 ? -4.352 -10.335 2.416 1.00 92.31 95 LEU A N 1
ATOM 714 C CA . LEU A 1 95 ? -5.221 -10.044 3.556 1.00 92.31 95 LEU A CA 1
ATOM 715 C C . LEU A 1 95 ? -5.604 -11.302 4.345 1.00 92.31 95 LEU A C 1
ATOM 717 O O . LEU A 1 95 ? -6.226 -11.168 5.391 1.00 92.31 95 LEU A O 1
ATOM 721 N N . GLU A 1 96 ? -5.276 -12.492 3.832 1.00 92.88 96 GLU A N 1
ATOM 722 C CA . GLU A 1 96 ? -5.730 -13.793 4.342 1.00 92.88 96 GLU A CA 1
ATOM 723 C C . GLU A 1 96 ? -7.264 -13.900 4.426 1.00 92.88 96 GLU A C 1
ATOM 725 O O . GLU A 1 96 ? -7.841 -14.444 5.366 1.00 92.88 96 GLU A O 1
ATOM 730 N N . LEU A 1 97 ? -7.945 -13.366 3.409 1.00 94.12 97 LEU A N 1
ATOM 731 C CA . LEU A 1 97 ? -9.404 -13.312 3.331 1.00 94.12 97 LEU A CA 1
ATOM 732 C C . LEU A 1 97 ? -9.917 -13.835 1.986 1.00 94.12 97 LEU A C 1
ATOM 734 O O . LEU A 1 97 ? -9.241 -13.760 0.959 1.00 94.12 97 LEU A O 1
ATOM 738 N N . ALA A 1 98 ? -11.152 -14.339 1.993 1.00 95.06 98 ALA A N 1
ATOM 739 C CA . ALA A 1 98 ? -11.809 -14.856 0.798 1.00 95.06 98 ALA A CA 1
ATOM 740 C C . ALA A 1 98 ? -12.144 -13.747 -0.216 1.00 95.06 98 ALA A C 1
ATOM 742 O O . ALA A 1 98 ? -12.494 -12.621 0.151 1.00 95.06 98 ALA A O 1
ATOM 743 N N . GLU A 1 99 ? -12.088 -14.094 -1.504 1.00 97.00 99 GLU A N 1
ATOM 744 C CA . GLU A 1 99 ? -12.517 -13.212 -2.592 1.00 97.00 99 GLU A CA 1
ATOM 745 C C . GLU A 1 99 ? -13.983 -12.781 -2.448 1.00 97.00 99 GLU A C 1
ATOM 747 O O . GLU A 1 99 ? -14.817 -13.484 -1.879 1.00 97.00 99 GLU A O 1
ATOM 752 N N . GLY A 1 100 ? -14.300 -11.598 -2.975 1.00 97.31 100 GLY A N 1
ATOM 753 C CA . GLY A 1 100 ? -15.650 -11.035 -2.944 1.00 97.31 100 GLY A CA 1
ATOM 754 C C . GLY A 1 100 ? -16.022 -10.315 -1.644 1.00 97.31 100 GLY A C 1
ATOM 755 O O . GLY A 1 100 ? -16.995 -9.563 -1.641 1.00 97.31 100 GLY A O 1
ATOM 756 N N . GLY A 1 101 ? -15.246 -10.460 -0.562 1.00 97.12 101 GLY A N 1
ATOM 757 C CA . GLY A 1 101 ? -15.461 -9.683 0.664 1.00 97.12 101 GLY A CA 1
ATOM 758 C C . GLY A 1 101 ? -15.328 -8.173 0.423 1.00 97.12 101 GLY A C 1
ATOM 759 O O . GLY A 1 101 ? -14.536 -7.739 -0.410 1.00 97.12 101 GLY A O 1
ATOM 760 N N . ALA A 1 102 ? -16.115 -7.360 1.129 1.00 98.06 102 ALA A N 1
ATOM 761 C CA . ALA A 1 102 ? -16.160 -5.914 0.913 1.00 98.06 102 ALA A CA 1
ATOM 762 C C . ALA A 1 102 ? -14.966 -5.182 1.552 1.00 98.06 102 ALA A C 1
ATOM 764 O O . ALA A 1 102 ? -14.580 -5.463 2.690 1.00 98.06 102 ALA A O 1
ATOM 765 N N . LEU A 1 103 ? -14.420 -4.206 0.823 1.00 98.25 103 LEU A N 1
ATOM 766 C CA . LEU A 1 103 ? -13.317 -3.342 1.236 1.00 98.25 103 LEU A CA 1
ATOM 767 C C . LEU A 1 103 ? -13.700 -1.867 1.067 1.00 98.25 103 LEU A C 1
ATOM 769 O O . LEU A 1 103 ? -14.329 -1.490 0.074 1.00 98.25 103 LEU A O 1
ATOM 773 N N . PHE A 1 104 ? -13.233 -1.017 1.979 1.00 98.06 104 PHE A N 1
ATOM 774 C CA . PHE A 1 104 ? -12.942 0.372 1.635 1.00 98.06 104 PHE A CA 1
ATOM 775 C C . PHE A 1 104 ? -11.560 0.427 0.987 1.00 98.06 104 PHE A C 1
ATOM 777 O O . PHE A 1 104 ? -10.622 -0.215 1.462 1.00 98.06 104 PHE A O 1
ATOM 784 N N . ALA A 1 105 ? -11.438 1.195 -0.086 1.00 97.50 105 ALA A N 1
ATOM 785 C CA . ALA A 1 105 ? -10.174 1.548 -0.704 1.00 97.50 105 ALA A CA 1
ATOM 786 C C . ALA A 1 105 ? -10.000 3.064 -0.650 1.00 97.50 105 ALA A C 1
ATOM 788 O O . ALA A 1 105 ? -10.938 3.812 -0.936 1.00 97.50 105 ALA A O 1
ATOM 789 N N . VAL A 1 106 ? -8.799 3.495 -0.274 1.00 97.62 106 VAL A N 1
ATOM 790 C CA . VAL A 1 106 ? -8.421 4.906 -0.242 1.00 97.62 106 VAL A CA 1
ATOM 791 C C . VAL A 1 106 ? -7.124 5.090 -0.997 1.00 97.62 106 VAL A C 1
ATOM 793 O O . VAL A 1 106 ? -6.082 4.597 -0.562 1.00 97.62 106 VAL A O 1
ATOM 796 N N . ASP A 1 107 ? -7.203 5.814 -2.106 1.00 96.00 107 ASP A N 1
ATOM 797 C CA . ASP A 1 107 ? -6.061 6.127 -2.956 1.00 96.00 107 ASP A CA 1
ATOM 798 C C . ASP A 1 107 ? -5.574 7.550 -2.664 1.00 96.00 107 ASP A C 1
ATOM 800 O O . ASP A 1 107 ? -6.343 8.510 -2.742 1.00 96.00 107 ASP A O 1
ATOM 804 N N . ARG A 1 108 ? -4.289 7.672 -2.319 1.00 94.38 108 ARG A N 1
ATOM 805 C CA . ARG A 1 108 ? -3.589 8.937 -2.065 1.00 94.38 108 ARG A CA 1
ATOM 806 C C . ARG A 1 108 ? -2.458 9.108 -3.059 1.00 94.38 108 ARG A C 1
ATOM 808 O O . ARG A 1 108 ? -1.562 8.263 -3.132 1.00 94.38 108 ARG A O 1
ATOM 815 N N . LEU A 1 109 ? -2.485 10.217 -3.786 1.00 94.69 109 LEU A N 1
ATOM 816 C CA . LEU A 1 109 ? -1.401 10.612 -4.668 1.00 94.69 109 LEU A CA 1
ATOM 817 C C . LEU A 1 109 ? -0.440 11.527 -3.915 1.00 94.69 109 LEU A C 1
ATOM 819 O O . LEU A 1 109 ? -0.792 12.640 -3.515 1.00 94.69 109 LEU A O 1
ATOM 823 N N . LEU A 1 110 ? 0.765 11.021 -3.703 1.00 92.50 110 LEU A N 1
ATOM 824 C CA . LEU A 1 110 ? 1.819 11.661 -2.938 1.00 92.50 110 LEU A CA 1
ATOM 825 C C . LEU A 1 110 ? 2.916 12.165 -3.873 1.00 92.50 110 LEU A C 1
ATOM 827 O O . LEU A 1 110 ? 3.192 11.536 -4.895 1.00 92.50 110 LEU A O 1
ATOM 831 N N . THR A 1 111 ? 3.578 13.245 -3.482 1.00 92.38 111 THR A N 1
ATOM 832 C CA . THR A 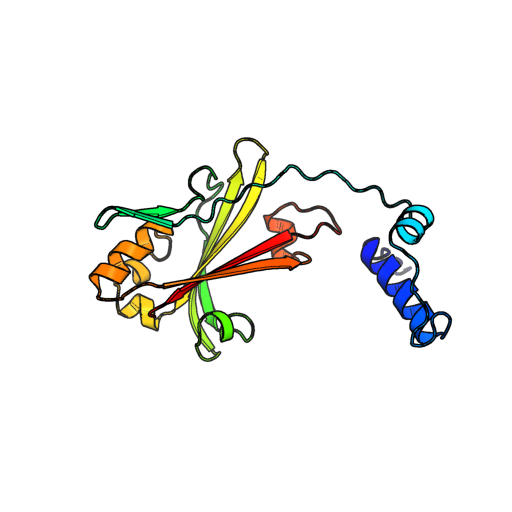1 111 ? 4.760 13.775 -4.157 1.00 92.38 111 THR A CA 1
ATOM 833 C C . THR A 1 111 ? 5.874 14.004 -3.145 1.00 92.38 111 THR A C 1
ATOM 835 O O . THR A 1 111 ? 5.645 14.542 -2.060 1.00 92.38 111 THR A O 1
ATOM 838 N N . ASP A 1 112 ? 7.080 13.582 -3.502 1.00 88.94 112 ASP A N 1
ATOM 839 C CA . ASP A 1 112 ? 8.302 13.936 -2.791 1.00 88.94 112 ASP A CA 1
ATOM 840 C C . ASP A 1 112 ? 8.639 15.417 -3.070 1.00 88.94 112 ASP A C 1
ATOM 842 O O . ASP A 1 112 ? 8.857 15.771 -4.233 1.00 88.94 112 ASP A O 1
ATOM 846 N N . PRO A 1 113 ? 8.675 16.292 -2.048 1.00 87.38 113 PRO A N 1
ATOM 847 C CA . PRO A 1 113 ? 8.920 17.720 -2.239 1.00 87.38 113 PRO A CA 1
ATOM 848 C C . PRO A 1 113 ? 10.311 18.041 -2.805 1.00 87.38 113 PRO A C 1
ATOM 850 O O . PRO A 1 113 ? 10.478 19.107 -3.396 1.00 87.38 113 PRO A O 1
ATOM 853 N N . ASP A 1 114 ? 11.293 17.149 -2.644 1.00 86.38 114 ASP A N 1
ATOM 854 C CA . ASP A 1 114 ? 12.670 17.392 -3.084 1.00 86.38 114 ASP A CA 1
ATOM 855 C C . ASP A 1 114 ? 12.901 16.956 -4.538 1.00 86.38 114 ASP A C 1
ATOM 857 O O . ASP A 1 114 ? 13.708 17.553 -5.254 1.00 86.38 114 ASP A O 1
ATOM 861 N N . THR A 1 115 ? 12.205 15.906 -4.985 1.00 87.00 115 THR A N 1
ATOM 862 C CA . THR A 1 115 ? 12.450 15.270 -6.293 1.00 87.00 115 THR A CA 1
ATOM 863 C C . THR A 1 115 ? 11.275 15.344 -7.266 1.00 87.00 115 THR A C 1
ATOM 865 O O . THR A 1 115 ? 11.435 14.954 -8.421 1.00 87.00 115 THR A O 1
ATOM 868 N N . ASP A 1 116 ? 10.104 15.803 -6.815 1.00 87.75 116 ASP A N 1
ATOM 869 C CA . ASP A 1 116 ? 8.817 15.723 -7.526 1.00 87.75 116 ASP A CA 1
ATOM 870 C C . ASP A 1 116 ? 8.399 14.279 -7.887 1.00 87.75 116 ASP A C 1
ATOM 872 O O . ASP A 1 116 ? 7.478 14.036 -8.671 1.00 87.75 116 ASP A O 1
ATOM 876 N N . THR A 1 117 ? 9.058 13.276 -7.293 1.00 89.31 117 THR A N 1
ATOM 877 C CA . THR A 1 117 ? 8.711 11.870 -7.509 1.00 89.31 117 THR A CA 1
ATOM 878 C C . THR A 1 117 ? 7.296 11.616 -7.014 1.00 89.31 117 THR A C 1
ATOM 880 O O . THR A 1 117 ? 6.963 11.921 -5.869 1.00 89.31 117 THR A O 1
ATOM 883 N N . ARG A 1 118 ? 6.470 10.986 -7.854 1.00 92.12 118 ARG A N 1
ATOM 884 C CA . ARG A 1 118 ? 5.095 10.630 -7.499 1.00 92.12 118 ARG A CA 1
ATOM 885 C C . ARG A 1 118 ? 5.018 9.235 -6.889 1.00 92.12 118 ARG A C 1
ATOM 887 O O . ARG A 1 118 ? 5.653 8.296 -7.365 1.00 92.12 118 ARG A O 1
ATOM 894 N N . GLY A 1 119 ? 4.189 9.094 -5.865 1.00 92.44 119 GLY A N 1
ATOM 895 C CA . GLY A 1 119 ? 3.866 7.835 -5.206 1.00 92.44 119 GLY A CA 1
ATOM 896 C C . GLY A 1 119 ? 2.356 7.657 -5.107 1.00 92.44 119 GLY A C 1
ATOM 897 O O . GLY A 1 119 ? 1.629 8.605 -4.832 1.00 92.44 119 GLY A O 1
ATOM 898 N N . LEU A 1 120 ? 1.872 6.435 -5.316 1.00 93.81 120 LEU A N 1
ATOM 899 C CA . LEU A 1 120 ? 0.465 6.088 -5.130 1.00 93.81 120 LEU A CA 1
ATOM 900 C C . LEU A 1 120 ? 0.352 5.204 -3.892 1.00 93.81 120 LEU A C 1
ATOM 902 O O . LEU A 1 120 ? 0.816 4.064 -3.898 1.00 93.81 120 LEU A O 1
ATOM 906 N N . HIS A 1 121 ? -0.268 5.725 -2.837 1.00 93.62 121 HIS A N 1
ATOM 907 C CA . HIS A 1 121 ? -0.524 4.973 -1.618 1.00 93.62 121 HIS A CA 1
ATOM 908 C C . HIS A 1 121 ? -1.990 4.546 -1.561 1.00 93.62 121 HIS A C 1
ATOM 910 O O . HIS A 1 121 ? -2.882 5.374 -1.392 1.00 93.62 121 HIS A O 1
ATOM 916 N N . ARG A 1 122 ? -2.224 3.236 -1.679 1.00 94.75 122 ARG A N 1
ATOM 917 C CA . ARG A 1 122 ? -3.545 2.620 -1.538 1.00 94.75 122 ARG A CA 1
ATOM 918 C C . ARG A 1 122 ? -3.680 1.950 -0.178 1.00 94.75 122 ARG A C 1
ATOM 920 O O . ARG A 1 122 ? -2.958 1.000 0.115 1.00 94.75 122 ARG A O 1
ATOM 927 N N . THR A 1 123 ? -4.645 2.392 0.618 1.00 96.06 123 THR A N 1
ATOM 928 C CA . THR A 1 123 ? -5.057 1.709 1.851 1.00 96.06 123 THR A CA 1
ATOM 929 C C . THR A 1 123 ? -6.305 0.879 1.575 1.00 96.06 123 THR A C 1
ATOM 931 O O . THR A 1 123 ? -7.285 1.400 1.048 1.00 96.06 123 THR A O 1
ATOM 934 N N . LEU A 1 124 ? -6.276 -0.406 1.930 1.00 97.31 124 LEU A N 1
ATOM 935 C CA . LEU A 1 124 ? -7.422 -1.312 1.836 1.00 97.31 124 LEU A CA 1
ATOM 936 C C . LEU A 1 124 ? -7.873 -1.702 3.243 1.00 97.31 124 LEU A C 1
ATOM 938 O O . LEU A 1 124 ? -7.067 -2.198 4.026 1.00 97.31 124 LEU A O 1
ATOM 942 N N . ILE A 1 125 ? -9.151 -1.491 3.555 1.00 96.94 125 ILE A N 1
ATOM 943 C CA . ILE A 1 125 ? -9.729 -1.771 4.873 1.00 96.94 125 ILE A CA 1
ATOM 944 C C . ILE A 1 125 ? -10.897 -2.746 4.696 1.00 96.94 125 ILE A C 1
ATOM 946 O O . ILE A 1 125 ? -11.925 -2.358 4.130 1.00 96.94 125 ILE A O 1
ATOM 950 N N . PRO A 1 126 ? -10.785 -4.002 5.164 1.00 97.12 126 PRO A N 1
ATOM 951 C CA . PRO A 1 126 ? -11.909 -4.929 5.163 1.00 97.12 126 PRO A CA 1
ATOM 952 C C . PRO A 1 126 ? -13.082 -4.408 5.986 1.00 97.12 126 PRO A C 1
ATOM 954 O O . PRO A 1 126 ? -12.893 -3.905 7.092 1.00 97.12 126 PRO A O 1
ATOM 957 N N . PHE A 1 127 ? -14.306 -4.578 5.483 1.00 96.75 127 PHE A N 1
ATOM 958 C CA . PHE A 1 127 ? -15.516 -4.172 6.210 1.00 96.75 127 PHE A CA 1
ATOM 959 C C . PHE A 1 127 ? -15.615 -4.882 7.562 1.00 96.75 127 PHE A C 1
ATOM 961 O O . PHE A 1 127 ? -15.886 -4.239 8.567 1.00 96.75 127 PHE A O 1
ATOM 968 N N . ALA A 1 128 ? -15.244 -6.165 7.618 1.00 93.12 128 ALA A N 1
ATOM 969 C CA . ALA A 1 128 ? -15.175 -6.923 8.867 1.00 93.12 128 ALA A CA 1
ATOM 970 C C . ALA A 1 128 ? -14.255 -6.278 9.924 1.00 93.12 128 ALA A C 1
ATOM 972 O O . ALA A 1 128 ? -14.496 -6.426 11.121 1.00 93.12 128 ALA A O 1
ATOM 973 N N . THR A 1 129 ? -13.211 -5.558 9.499 1.00 94.25 129 THR A N 1
ATOM 974 C CA . THR A 1 129 ? -12.337 -4.770 10.380 1.00 94.25 129 THR A CA 1
ATOM 975 C C . THR A 1 129 ? -12.952 -3.405 10.690 1.00 94.25 129 THR A C 1
ATOM 977 O O . THR A 1 129 ? -12.925 -2.963 11.837 1.00 94.25 129 THR A O 1
ATOM 980 N N . ALA A 1 130 ? -13.529 -2.737 9.689 1.00 95.44 130 ALA A N 1
ATOM 981 C CA . ALA A 1 130 ? -14.148 -1.424 9.850 1.00 95.44 130 ALA A CA 1
ATOM 982 C C . ALA A 1 130 ? -15.366 -1.446 10.795 1.00 95.44 130 ALA A C 1
ATOM 984 O O . ALA A 1 130 ? -15.562 -0.500 11.559 1.00 95.44 130 ALA A O 1
ATOM 985 N N . ASP A 1 131 ? -16.125 -2.542 10.818 1.00 95.00 131 ASP A N 1
ATOM 986 C CA . ASP A 1 131 ? -17.274 -2.744 11.709 1.00 95.00 131 ASP A CA 1
ATOM 987 C C . ASP A 1 131 ? -16.862 -2.817 13.190 1.00 95.00 131 ASP A C 1
ATOM 989 O O . ASP A 1 131 ? -17.632 -2.458 14.081 1.00 95.00 131 ASP A O 1
ATOM 993 N N . GLN A 1 132 ? -15.624 -3.235 13.470 1.00 94.12 132 GLN A N 1
ATOM 994 C CA . GLN A 1 132 ? -15.071 -3.303 14.828 1.00 94.12 132 GLN A CA 1
ATOM 995 C C . GLN A 1 132 ? -14.518 -1.949 15.296 1.00 94.12 132 GLN A C 1
ATOM 997 O O . GLN A 1 132 ? -14.365 -1.708 16.495 1.00 94.12 132 GLN A O 1
ATOM 1002 N N . VAL A 1 133 ? -14.232 -1.041 14.358 1.00 95.44 133 VAL A N 1
ATOM 1003 C CA . VAL A 1 133 ? -13.619 0.262 14.623 1.00 95.44 133 VAL A CA 1
ATOM 1004 C C . VAL A 1 133 ? -14.384 1.349 13.878 1.00 95.44 133 VAL A C 1
ATOM 1006 O O . VAL A 1 133 ? -14.044 1.711 12.756 1.00 95.44 133 VAL A O 1
ATOM 1009 N N . LYS A 1 134 ? -15.383 1.937 14.550 1.00 93.69 134 LYS A N 1
ATOM 1010 C CA . LYS A 1 134 ? -16.312 2.943 13.996 1.00 93.69 134 LYS A CA 1
ATOM 1011 C C . LYS A 1 134 ? -15.642 4.030 13.142 1.00 93.69 134 LYS A C 1
ATOM 1013 O O . LYS A 1 134 ? -16.152 4.367 12.079 1.00 93.69 134 LYS A O 1
ATOM 1018 N N . GLN A 1 135 ? -14.478 4.530 13.567 1.00 95.31 135 GLN A N 1
ATOM 1019 C CA . GLN A 1 135 ? -13.714 5.537 12.822 1.00 95.31 135 GLN A CA 1
ATOM 1020 C C . GLN A 1 135 ? -13.375 5.094 11.390 1.00 95.31 135 GLN A C 1
ATOM 1022 O O . GLN A 1 135 ? -13.444 5.909 10.481 1.00 95.31 135 GLN A O 1
ATOM 1027 N N . LEU A 1 136 ? -13.051 3.819 11.168 1.00 95.00 136 LEU A N 1
ATOM 1028 C CA . LEU A 1 136 ? -12.695 3.301 9.843 1.00 95.00 136 LEU A CA 1
ATOM 1029 C C . LEU A 1 136 ? -13.905 3.168 8.911 1.00 95.00 136 LEU A C 1
ATOM 1031 O O . LEU A 1 136 ? -13.736 3.106 7.698 1.00 95.00 136 LEU A O 1
ATOM 1035 N N . THR A 1 137 ? -15.115 3.138 9.471 1.00 96.00 137 THR A N 1
ATOM 1036 C CA . THR A 1 137 ? -16.363 3.170 8.700 1.00 96.00 137 THR A CA 1
ATOM 1037 C C . THR A 1 137 ? -16.792 4.606 8.388 1.00 96.00 137 THR A C 1
ATOM 1039 O O . THR A 1 137 ? -17.254 4.881 7.284 1.00 96.00 137 THR A O 1
ATOM 1042 N N . GLU A 1 138 ? -16.650 5.524 9.349 1.00 96.38 138 GLU A N 1
ATOM 1043 C CA . GLU A 1 138 ? -17.105 6.918 9.217 1.00 96.38 138 GLU A CA 1
ATOM 1044 C C . GLU A 1 138 ? -16.110 7.818 8.472 1.00 96.38 138 GLU A C 1
ATOM 1046 O O . GLU A 1 138 ? -16.528 8.733 7.768 1.00 96.38 138 GLU A O 1
ATOM 1051 N N . ALA A 1 139 ? -14.811 7.551 8.614 1.00 96.62 139 ALA A N 1
ATOM 1052 C CA . ALA A 1 139 ? -13.716 8.304 8.009 1.00 96.62 139 ALA A CA 1
ATOM 1053 C C . ALA A 1 139 ? -12.639 7.336 7.476 1.00 96.62 139 ALA A C 1
ATOM 1055 O O . ALA A 1 139 ? -11.536 7.259 8.031 1.00 96.62 139 ALA A O 1
ATOM 1056 N N . PRO A 1 140 ? -12.945 6.537 6.434 1.00 95.69 140 PRO A N 1
ATOM 1057 C CA . PRO A 1 140 ? -12.001 5.567 5.868 1.00 95.69 140 PRO A CA 1
ATOM 1058 C C . PRO A 1 140 ? -10.728 6.225 5.313 1.00 95.69 140 PRO A C 1
ATOM 1060 O O . PRO A 1 140 ? -9.687 5.576 5.237 1.00 95.69 140 PRO A O 1
ATOM 1063 N N . ASP A 1 141 ? -10.790 7.511 4.966 1.00 95.62 141 ASP A N 1
ATOM 1064 C CA . ASP A 1 141 ? -9.674 8.361 4.547 1.00 95.62 141 ASP A CA 1
ATOM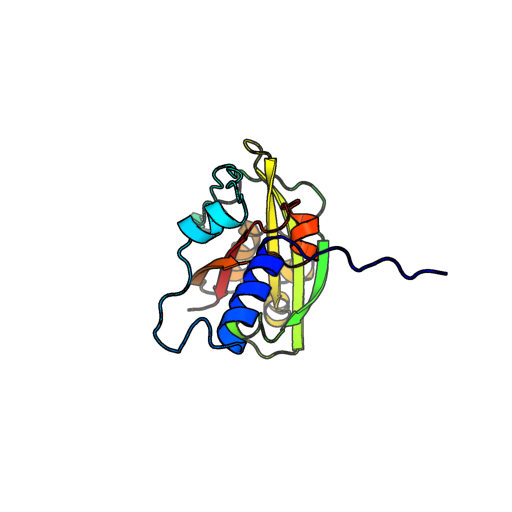 1065 C C . ASP A 1 141 ? -8.792 8.871 5.694 1.00 95.62 141 ASP A C 1
ATOM 1067 O O . ASP A 1 141 ? -7.847 9.619 5.438 1.00 95.62 141 ASP A O 1
ATOM 1071 N N . THR A 1 142 ? -9.034 8.422 6.930 1.00 93.44 142 THR A N 1
ATOM 1072 C CA . THR A 1 142 ? -8.125 8.617 8.070 1.00 93.44 142 THR A CA 1
ATOM 1073 C C . THR A 1 142 ? -6.678 8.358 7.646 1.00 93.44 142 THR A C 1
ATOM 1075 O O . THR A 1 142 ? -6.382 7.343 7.002 1.00 93.44 142 THR A O 1
ATOM 1078 N N . GLU A 1 143 ? -5.772 9.263 8.026 1.00 90.50 143 GLU A N 1
ATOM 1079 C CA . GLU A 1 143 ? -4.358 9.136 7.687 1.00 90.50 143 GLU A CA 1
ATOM 1080 C C . GLU A 1 143 ? -3.792 7.786 8.159 1.00 90.50 143 GLU A C 1
ATOM 1082 O O . GLU A 1 143 ? -4.096 7.350 9.273 1.00 90.50 143 GLU A O 1
ATOM 1087 N N . PRO A 1 144 ? -2.959 7.102 7.354 1.00 88.06 144 PRO A N 1
ATOM 1088 C CA . PRO A 1 144 ? -2.569 5.715 7.613 1.00 88.06 144 PRO A CA 1
ATOM 1089 C C . PRO A 1 144 ? -1.944 5.481 8.993 1.00 88.06 144 PRO A C 1
ATOM 1091 O O . PRO A 1 144 ? -2.173 4.448 9.620 1.00 88.06 144 PRO A O 1
ATOM 1094 N N . GLU A 1 145 ? -1.173 6.442 9.503 1.00 89.06 145 GLU A N 1
ATOM 1095 C CA . GLU A 1 145 ? -0.590 6.364 10.846 1.00 89.06 145 GLU A CA 1
ATOM 1096 C C . GLU A 1 145 ? -1.634 6.409 11.975 1.00 89.06 145 GLU A C 1
ATOM 1098 O O . GLU A 1 145 ? -1.432 5.834 13.047 1.00 89.06 145 GLU A O 1
ATOM 1103 N N . GLN A 1 146 ? -2.771 7.060 11.725 1.00 92.50 146 GLN A N 1
ATOM 1104 C CA . GLN A 1 146 ? -3.848 7.264 12.686 1.00 92.50 146 GLN A CA 1
ATOM 1105 C C . GLN A 1 146 ? -4.798 6.063 12.737 1.00 92.50 146 GLN A C 1
ATOM 1107 O O . GLN A 1 146 ? -5.641 5.999 13.627 1.00 92.50 146 GLN A O 1
ATOM 1112 N N . ILE A 1 147 ? -4.642 5.085 11.838 1.00 93.88 147 ILE A N 1
ATOM 1113 C CA . ILE A 1 147 ? -5.443 3.852 11.794 1.00 93.88 147 ILE A CA 1
ATOM 1114 C C . ILE A 1 147 ? -5.045 2.881 12.918 1.00 93.88 147 ILE A C 1
ATOM 1116 O O . ILE A 1 147 ? -5.894 2.204 13.502 1.00 93.88 147 ILE A O 1
ATOM 1120 N N . TYR A 1 148 ? -3.759 2.819 13.273 1.00 94.44 148 TYR A N 1
ATOM 1121 C CA . TYR A 1 148 ? -3.249 1.814 14.213 1.00 94.44 148 TYR A CA 1
ATOM 1122 C C . TYR A 1 148 ? -3.719 2.035 15.657 1.00 94.44 148 TYR A C 1
ATOM 1124 O O . TYR A 1 148 ? -3.990 1.076 16.384 1.00 94.44 148 TYR A O 1
ATOM 1132 N N . ALA A 1 149 ? -3.846 3.290 16.094 1.00 94.81 149 ALA A N 1
ATOM 1133 C CA . ALA A 1 149 ? -4.258 3.590 17.463 1.00 94.81 149 ALA A CA 1
ATOM 1134 C C . ALA A 1 149 ? -5.701 3.118 17.759 1.00 94.81 149 ALA A C 1
ATOM 1136 O O . ALA A 1 149 ? -5.886 2.398 18.745 1.00 94.81 149 ALA A O 1
ATOM 1137 N N . PRO A 1 150 ? -6.710 3.409 16.914 1.00 94.88 150 PRO A N 1
ATOM 1138 C CA . PRO A 1 150 ? -8.046 2.827 17.022 1.00 94.88 150 PRO A CA 1
ATOM 1139 C C . PRO A 1 150 ? -8.064 1.295 17.002 1.00 94.88 150 PRO A C 1
ATOM 1141 O O . PRO A 1 150 ? -8.749 0.703 17.834 1.00 94.88 150 PRO A O 1
ATOM 1144 N N . LEU A 1 151 ? -7.276 0.650 16.133 1.00 94.81 151 LEU A N 1
ATOM 1145 C CA . LEU A 1 151 ? -7.190 -0.816 16.084 1.00 94.81 151 LEU A CA 1
ATOM 1146 C C . LEU A 1 151 ? -6.672 -1.402 17.407 1.00 94.81 151 LEU A C 1
ATOM 1148 O O . LEU A 1 151 ? -7.274 -2.321 17.958 1.00 94.81 151 LEU A O 1
ATOM 1152 N N . THR A 1 152 ? -5.604 -0.834 17.977 1.00 95.00 152 THR A N 1
ATOM 1153 C CA . THR A 1 152 ? -5.109 -1.295 19.289 1.00 95.00 152 THR A CA 1
ATOM 1154 C C . THR A 1 152 ? -6.084 -1.005 20.426 1.00 95.00 152 THR A C 1
ATOM 1156 O O . THR A 1 152 ? -6.209 -1.807 21.349 1.00 95.00 152 THR A O 1
ATOM 1159 N N . LYS A 1 153 ? -6.818 0.114 20.364 1.00 94.56 153 LYS A N 1
ATOM 1160 C CA . LYS A 1 153 ? -7.874 0.444 21.332 1.00 94.56 153 LYS A CA 1
ATOM 1161 C C . LYS A 1 153 ? -9.032 -0.558 21.276 1.00 94.56 153 LYS A C 1
ATOM 1163 O O . LYS A 1 153 ? -9.623 -0.830 22.316 1.00 94.56 153 LYS A O 1
ATOM 1168 N N . ALA A 1 154 ? -9.325 -1.111 20.100 1.00 94.00 154 ALA A N 1
ATOM 1169 C CA . ALA A 1 154 ? -10.302 -2.183 19.916 1.00 94.00 154 ALA A CA 1
ATOM 1170 C C . ALA A 1 154 ? -9.795 -3.566 20.378 1.00 94.00 154 ALA A C 1
ATOM 1172 O O . ALA A 1 154 ? -10.531 -4.542 20.306 1.00 94.00 154 ALA A O 1
ATOM 1173 N N . GLY A 1 155 ? -8.563 -3.655 20.896 1.00 93.81 155 GLY A N 1
ATOM 1174 C CA . GLY A 1 155 ? -7.996 -4.880 21.463 1.00 93.81 155 GLY A CA 1
ATOM 1175 C C . GLY A 1 155 ? -7.130 -5.686 20.496 1.00 93.81 155 GLY A C 1
ATOM 1176 O O . GLY A 1 155 ? -6.614 -6.732 20.884 1.00 93.81 155 GLY A O 1
ATOM 1177 N N . HIS A 1 156 ? -6.915 -5.213 19.265 1.00 93.25 156 HIS A N 1
ATOM 1178 C CA . HIS A 1 156 ? -6.035 -5.906 18.331 1.00 93.25 156 HIS A CA 1
ATOM 1179 C C . HIS A 1 156 ? -4.566 -5.739 18.728 1.00 93.25 156 HIS A C 1
ATOM 1181 O O . HIS A 1 156 ? -4.061 -4.626 18.905 1.00 93.25 156 HIS A O 1
ATOM 1187 N N . THR A 1 157 ? -3.857 -6.861 18.804 1.00 93.75 157 THR A N 1
ATOM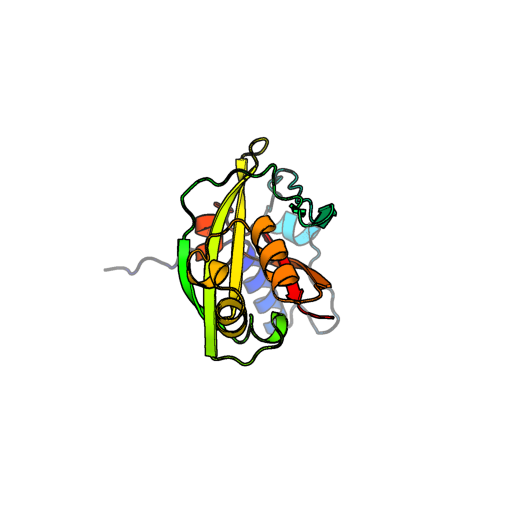 1188 C CA . THR A 1 157 ? -2.394 -6.861 18.722 1.00 93.75 157 THR A CA 1
ATOM 1189 C C . THR A 1 157 ? -2.018 -6.738 17.253 1.00 93.75 157 THR A C 1
ATOM 1191 O O . THR A 1 157 ? -2.642 -7.391 16.427 1.00 93.75 157 THR A O 1
ATOM 1194 N N . LEU A 1 158 ? -1.053 -5.884 16.917 1.00 94.12 158 LEU A N 1
ATOM 1195 C CA . LEU A 1 158 ? -0.695 -5.602 15.526 1.00 94.12 158 LEU A CA 1
ATOM 1196 C C . LEU A 1 158 ? 0.680 -6.182 15.206 1.00 94.12 158 LEU A C 1
ATOM 1198 O O . LEU A 1 158 ? 1.650 -5.896 15.910 1.00 94.12 158 LEU A O 1
ATOM 1202 N N . THR A 1 159 ? 0.751 -6.944 14.124 1.00 93.38 159 THR A N 1
ATOM 1203 C CA . THR A 1 159 ? 1.976 -7.340 13.436 1.00 93.38 159 THR A CA 1
ATOM 1204 C C . THR A 1 159 ? 1.993 -6.718 12.045 1.00 93.38 159 THR A C 1
ATOM 1206 O O . THR A 1 159 ? 0.948 -6.399 11.469 1.00 93.38 159 THR A O 1
ATOM 1209 N N . TRP A 1 160 ? 3.195 -6.493 11.517 1.00 92.44 160 TRP A N 1
ATOM 1210 C CA . TRP A 1 160 ? 3.397 -5.910 10.196 1.00 92.44 160 TRP A CA 1
ATOM 1211 C C . TRP A 1 160 ? 4.220 -6.860 9.347 1.00 92.44 160 TRP A C 1
ATOM 1213 O O . TRP A 1 160 ? 5.324 -7.243 9.731 1.00 92.44 160 TRP A O 1
ATOM 1223 N N . HIS A 1 161 ? 3.685 -7.190 8.180 1.00 92.19 161 HIS A N 1
ATOM 1224 C CA . HIS A 1 161 ? 4.371 -7.963 7.158 1.00 92.19 161 HIS A CA 1
ATOM 1225 C C . HIS A 1 161 ? 4.526 -7.094 5.923 1.00 92.19 161 HIS A C 1
ATOM 1227 O O . HIS A 1 161 ? 3.579 -6.432 5.497 1.00 92.19 161 HIS A O 1
ATOM 1233 N N . GLU A 1 162 ? 5.728 -7.077 5.356 1.00 91.56 162 GLU A N 1
ATOM 1234 C CA . GLU A 1 162 ? 6.023 -6.253 4.194 1.00 91.56 162 GLU A CA 1
ATOM 1235 C C . GLU A 1 162 ? 6.677 -7.057 3.090 1.00 91.56 162 GLU A C 1
ATOM 1237 O O . GLU A 1 162 ? 7.557 -7.882 3.334 1.00 91.56 162 GLU A O 1
ATOM 1242 N N . THR A 1 163 ? 6.298 -6.741 1.858 1.00 91.06 163 THR A N 1
ATOM 1243 C CA . THR A 1 163 ? 6.985 -7.239 0.671 1.00 91.06 163 THR A CA 1
ATOM 1244 C C . THR A 1 163 ? 7.332 -6.071 -0.236 1.00 91.06 163 THR A C 1
ATOM 1246 O O . THR A 1 163 ? 6.578 -5.101 -0.340 1.00 91.06 163 THR A O 1
ATOM 1249 N N . VAL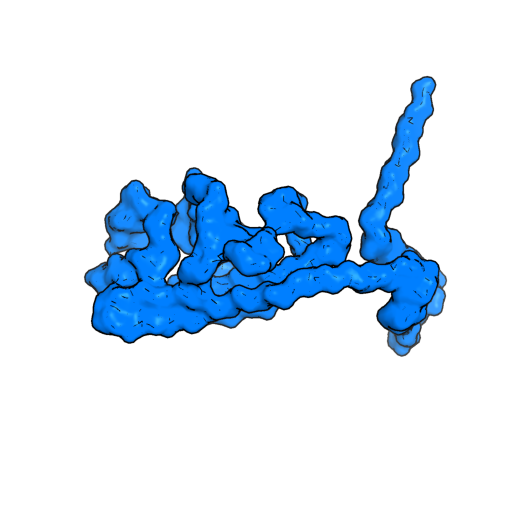 A 1 164 ? 8.497 -6.151 -0.876 1.00 90.88 164 VAL A N 1
ATOM 1250 C CA . VAL A 1 164 ? 8.945 -5.177 -1.874 1.00 90.88 164 VAL A CA 1
ATOM 1251 C C . VAL A 1 164 ? 9.228 -5.929 -3.154 1.00 90.88 164 VAL A C 1
ATOM 1253 O O . VAL A 1 164 ? 9.921 -6.944 -3.152 1.00 90.88 164 VAL A O 1
ATOM 1256 N N . SER A 1 165 ? 8.691 -5.418 -4.249 1.00 91.25 165 SER A N 1
ATOM 1257 C CA . SER A 1 165 ? 8.904 -5.957 -5.584 1.00 91.25 165 SER A CA 1
ATOM 1258 C C . SER A 1 165 ? 9.077 -4.820 -6.580 1.00 91.25 165 SER A C 1
ATOM 1260 O O . SER A 1 165 ? 8.719 -3.675 -6.302 1.00 91.25 165 SER A O 1
ATOM 1262 N N . ALA A 1 166 ? 9.609 -5.136 -7.755 1.00 89.75 166 ALA A N 1
ATOM 1263 C CA . ALA A 1 166 ? 9.583 -4.244 -8.902 1.00 89.75 166 ALA A CA 1
ATOM 1264 C C . ALA A 1 166 ? 8.705 -4.869 -9.988 1.00 89.75 166 ALA A C 1
ATOM 1266 O O . ALA A 1 166 ? 8.778 -6.075 -10.231 1.00 89.75 166 ALA A O 1
ATOM 1267 N N . ARG A 1 167 ? 7.868 -4.065 -10.645 1.00 92.12 167 ARG A N 1
ATOM 1268 C CA . ARG A 1 167 ? 7.053 -4.515 -11.783 1.00 92.12 167 ARG A CA 1
ATOM 1269 C C . ARG A 1 167 ? 6.713 -3.364 -12.714 1.00 92.12 167 ARG A C 1
ATOM 1271 O O . ARG A 1 167 ? 6.840 -2.203 -12.345 1.00 92.12 167 ARG A O 1
ATOM 1278 N N . MET A 1 168 ? 6.206 -3.678 -13.902 1.00 92.12 168 MET A N 1
ATOM 1279 C CA . MET A 1 168 ? 5.612 -2.650 -14.756 1.00 92.12 168 MET A CA 1
ATOM 1280 C C . MET A 1 168 ? 4.331 -2.079 -14.124 1.00 92.12 168 MET A C 1
ATOM 1282 O O . MET A 1 168 ? 3.544 -2.843 -13.545 1.00 92.12 168 MET A O 1
ATOM 1286 N N . PRO A 1 169 ? 4.089 -0.761 -14.246 1.00 92.62 169 PRO A N 1
ATOM 1287 C CA . PRO A 1 169 ? 2.849 -0.155 -13.789 1.00 92.62 169 PRO A CA 1
ATOM 1288 C C . PRO A 1 169 ? 1.670 -0.586 -14.672 1.00 92.62 169 PRO A C 1
ATOM 1290 O O . PRO A 1 169 ? 1.788 -0.719 -15.899 1.00 92.62 169 PRO A O 1
ATOM 1293 N N . LEU A 1 170 ? 0.512 -0.761 -14.037 1.00 90.00 170 LEU A N 1
ATOM 1294 C CA . LEU A 1 170 ? -0.780 -0.890 -14.705 1.00 90.00 170 LEU A CA 1
ATOM 1295 C C . LEU A 1 170 ? -1.131 0.425 -15.428 1.00 90.00 170 LEU A C 1
ATOM 1297 O O . LEU A 1 170 ? -0.603 1.475 -15.062 1.00 90.00 170 LEU A O 1
ATOM 1301 N N . PRO A 1 171 ? -2.041 0.425 -16.422 1.00 87.75 171 PRO A N 1
ATOM 1302 C CA . PRO A 1 171 ? -2.386 1.643 -17.162 1.00 87.75 171 PRO A CA 1
ATOM 1303 C C . PRO A 1 171 ? -2.809 2.823 -16.271 1.00 87.75 171 PRO A C 1
ATOM 1305 O O . PRO A 1 171 ? -2.327 3.935 -16.472 1.00 87.75 171 PRO A O 1
ATOM 1308 N N . GLY A 1 172 ? -3.642 2.573 -15.254 1.00 89.38 172 GLY A N 1
ATOM 1309 C CA . GLY A 1 172 ? -4.055 3.603 -14.294 1.00 89.38 172 GLY A CA 1
ATOM 1310 C C . GLY A 1 172 ? -2.909 4.096 -13.406 1.00 89.38 172 GLY A C 1
ATOM 1311 O O . GLY A 1 172 ? -2.795 5.291 -13.163 1.00 89.38 172 GLY A O 1
ATOM 1312 N N . GLU A 1 173 ? -2.011 3.201 -12.986 1.00 93.19 173 GLU A N 1
ATOM 1313 C CA . GLU A 1 173 ? -0.828 3.569 -12.194 1.00 93.19 173 GLU A CA 1
A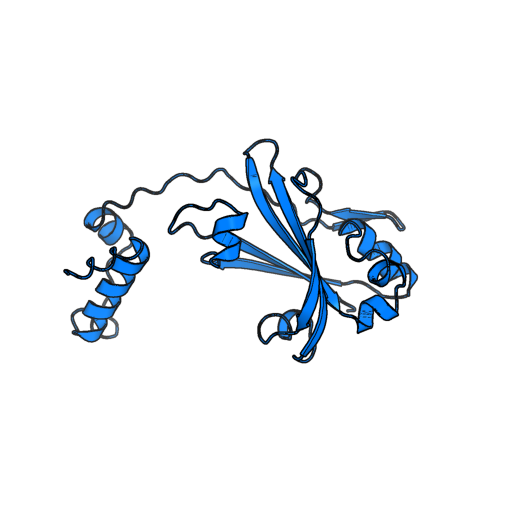TOM 1314 C C . GLU A 1 173 ? 0.163 4.387 -13.019 1.00 93.19 173 GLU A C 1
ATOM 1316 O O . GLU A 1 173 ? 0.723 5.346 -12.510 1.00 93.19 173 GLU A O 1
ATOM 1321 N N . ARG A 1 174 ? 0.355 4.053 -14.301 1.00 92.31 174 ARG A N 1
ATOM 1322 C CA . ARG A 1 174 ? 1.207 4.833 -15.207 1.00 92.31 174 ARG A CA 1
ATOM 1323 C C . ARG A 1 174 ? 0.695 6.262 -15.339 1.00 92.31 174 ARG A C 1
ATOM 1325 O O . ARG A 1 174 ? 1.473 7.203 -15.216 1.00 92.31 174 ARG A O 1
ATOM 1332 N N . ALA A 1 175 ? -0.613 6.407 -15.550 1.00 90.31 175 ALA A N 1
ATOM 1333 C CA . ALA A 1 175 ? -1.255 7.711 -15.624 1.00 90.31 175 ALA A CA 1
ATOM 1334 C C . ALA A 1 175 ? -1.116 8.486 -14.303 1.00 90.31 175 ALA A C 1
ATOM 1336 O O . ALA A 1 175 ? -0.718 9.643 -14.329 1.00 90.31 175 ALA A O 1
ATOM 1337 N N . ALA A 1 176 ? -1.371 7.855 -13.154 1.00 92.00 176 ALA A N 1
ATOM 1338 C CA . ALA A 1 176 ? -1.271 8.516 -11.852 1.00 92.00 176 ALA A CA 1
ATOM 1339 C C . ALA A 1 176 ? 0.173 8.899 -11.487 1.00 92.00 176 ALA A C 1
ATOM 1341 O O . ALA A 1 176 ? 0.427 9.992 -10.994 1.00 92.00 176 ALA A O 1
ATOM 1342 N N . LEU A 1 177 ? 1.143 8.026 -11.749 1.00 92.25 177 LEU A N 1
ATOM 1343 C CA . LEU A 1 177 ? 2.536 8.229 -11.345 1.00 92.25 177 LEU A CA 1
ATOM 1344 C C . LEU A 1 177 ? 3.348 9.060 -12.346 1.00 92.25 177 LEU A C 1
ATOM 1346 O O . LEU A 1 177 ? 4.508 9.350 -12.075 1.00 92.25 177 LEU A O 1
ATOM 1350 N N . HIS A 1 178 ? 2.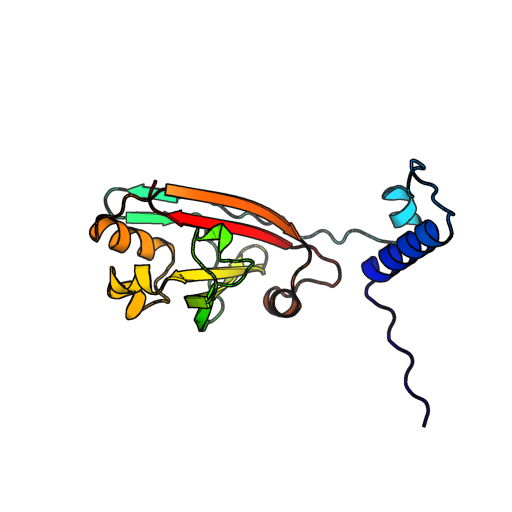770 9.423 -13.496 1.00 91.00 178 HIS A N 1
ATOM 1351 C CA . HIS A 1 178 ? 3.482 10.063 -14.610 1.00 91.00 178 HIS A CA 1
ATOM 1352 C C . HIS A 1 178 ? 4.753 9.301 -15.020 1.00 91.00 178 HIS A C 1
ATOM 1354 O O . HIS A 1 178 ? 5.763 9.897 -15.398 1.00 91.00 178 HIS A O 1
ATOM 1360 N N . THR A 1 179 ? 4.720 7.969 -14.940 1.00 86.19 179 THR A N 1
ATOM 1361 C CA . THR A 1 179 ? 5.885 7.161 -15.299 1.00 86.19 179 THR A CA 1
ATOM 1362 C C . THR A 1 179 ? 6.033 7.098 -16.818 1.00 86.19 179 THR A C 1
ATOM 1364 O O . THR A 1 179 ? 5.045 6.844 -17.518 1.00 86.19 179 THR A O 1
ATOM 1367 N N . PRO A 1 180 ? 7.250 7.310 -17.354 1.00 81.69 180 PRO A N 1
ATOM 1368 C CA . PRO A 1 180 ? 7.510 7.113 -18.770 1.00 81.69 180 PRO A CA 1
ATOM 1369 C C . PRO A 1 180 ? 7.196 5.683 -19.219 1.00 81.69 180 PRO A C 1
ATOM 1371 O O . PRO A 1 180 ? 7.109 4.737 -18.423 1.00 81.69 180 PRO A O 1
ATOM 1374 N N . ASP A 1 181 ? 7.062 5.509 -20.531 1.00 76.06 181 ASP A N 1
ATOM 1375 C CA . ASP A 1 181 ? 6.947 4.177 -21.106 1.00 76.06 181 ASP A CA 1
ATOM 1376 C C . ASP A 1 181 ? 8.160 3.319 -20.732 1.00 76.06 181 ASP A C 1
ATOM 1378 O O . ASP A 1 181 ? 9.299 3.778 -20.692 1.00 76.06 181 ASP A O 1
ATOM 1382 N N . ALA A 1 182 ? 7.893 2.038 -20.480 1.00 77.94 182 ALA A N 1
ATOM 1383 C CA . ALA A 1 182 ? 8.888 1.044 -20.090 1.00 77.94 182 ALA A CA 1
ATOM 1384 C C . ALA A 1 182 ? 9.601 1.272 -18.737 1.00 77.94 182 ALA A C 1
ATOM 1386 O O . ALA A 1 182 ? 10.536 0.535 -18.435 1.00 77.94 182 ALA A O 1
ATOM 1387 N N . THR A 1 183 ? 9.171 2.225 -17.903 1.00 83.50 183 THR A N 1
ATOM 1388 C CA . THR A 1 183 ? 9.748 2.417 -16.563 1.00 83.50 183 THR A CA 1
ATOM 1389 C C . THR A 1 183 ? 9.050 1.520 -15.530 1.00 83.50 183 THR A C 1
ATOM 1391 O O . THR A 1 183 ? 7.836 1.654 -15.332 1.00 83.50 183 THR A O 1
ATOM 1394 N N . PRO A 1 184 ? 9.768 0.593 -14.863 1.00 88.12 184 PRO A N 1
ATOM 1395 C CA . PRO A 1 184 ? 9.195 -0.188 -13.775 1.00 88.12 184 PRO A CA 1
ATOM 1396 C C . PRO A 1 184 ? 8.947 0.695 -12.549 1.00 88.12 184 PRO A C 1
ATOM 1398 O O . PRO A 1 184 ? 9.615 1.704 -12.336 1.00 88.12 184 PRO A O 1
ATOM 1401 N N . ILE A 1 185 ? 8.005 0.275 -11.714 1.00 91.12 185 ILE A N 1
ATOM 1402 C CA . ILE A 1 185 ? 7.736 0.872 -10.409 1.00 91.12 185 ILE A CA 1
ATOM 1403 C C . ILE A 1 185 ? 8.207 -0.064 -9.303 1.00 91.12 185 ILE A C 1
ATOM 1405 O O . ILE A 1 185 ? 8.153 -1.290 -9.445 1.00 91.12 185 ILE A O 1
ATOM 1409 N N . ILE A 1 186 ? 8.613 0.518 -8.176 1.00 91.50 186 ILE A N 1
ATOM 1410 C CA . ILE A 1 186 ? 8.709 -0.216 -6.918 1.00 91.50 186 ILE A CA 1
ATOM 1411 C C . ILE A 1 186 ? 7.301 -0.337 -6.344 1.00 91.50 186 ILE A C 1
ATOM 1413 O O . ILE A 1 186 ? 6.612 0.656 -6.126 1.00 91.50 186 ILE A O 1
ATOM 1417 N N . HIS A 1 187 ? 6.875 -1.569 -6.103 1.00 92.12 187 HIS A N 1
ATOM 1418 C CA . HIS A 1 187 ? 5.599 -1.890 -5.492 1.00 92.12 187 HIS A CA 1
ATOM 1419 C C . HIS A 1 187 ? 5.857 -2.493 -4.116 1.00 92.12 187 HIS A C 1
ATOM 1421 O O . HIS A 1 187 ? 6.408 -3.592 -3.994 1.00 92.12 187 HIS A O 1
ATOM 1427 N N . THR A 1 188 ? 5.463 -1.745 -3.088 1.00 92.12 188 THR A N 1
ATOM 1428 C CA . THR A 1 188 ? 5.573 -2.165 -1.693 1.00 92.12 188 THR A CA 1
ATOM 1429 C C . THR A 1 188 ? 4.190 -2.441 -1.145 1.00 92.12 188 THR A C 1
ATOM 1431 O O . THR A 1 188 ? 3.294 -1.609 -1.275 1.00 92.12 188 THR A O 1
ATOM 1434 N N . THR A 1 189 ? 4.028 -3.592 -0.507 1.00 93.25 189 THR A N 1
ATOM 1435 C CA . THR A 1 189 ? 2.820 -3.921 0.241 1.00 93.25 189 THR A CA 1
ATOM 1436 C C . THR A 1 189 ? 3.164 -4.031 1.715 1.00 93.25 189 THR A C 1
ATOM 1438 O O . THR A 1 189 ? 4.218 -4.551 2.087 1.00 93.25 189 THR A O 1
ATOM 1441 N N . ARG A 1 190 ? 2.266 -3.521 2.554 1.00 93.75 190 ARG A N 1
ATOM 1442 C CA . ARG A 1 190 ? 2.283 -3.711 3.999 1.00 93.75 190 ARG A CA 1
ATOM 1443 C C . ARG A 1 190 ? 0.935 -4.278 4.402 1.00 93.75 190 ARG A C 1
ATOM 1445 O O . ARG A 1 190 ? -0.083 -3.627 4.178 1.00 93.75 190 ARG A O 1
ATOM 1452 N N . THR A 1 191 ? 0.949 -5.443 5.028 1.00 95.00 191 THR A N 1
ATOM 1453 C CA . THR A 1 191 ? -0.225 -5.996 5.696 1.00 95.00 191 THR A CA 1
ATOM 1454 C C . THR A 1 191 ? -0.075 -5.761 7.190 1.00 95.00 191 THR A C 1
ATOM 1456 O O . THR A 1 191 ? 0.978 -6.036 7.770 1.00 95.00 191 THR A O 1
ATOM 1459 N N . THR A 1 192 ? -1.129 -5.240 7.812 1.00 94.44 192 THR A N 1
ATOM 1460 C CA . THR A 1 192 ? -1.240 -5.151 9.267 1.00 94.44 192 THR A CA 1
ATOM 1461 C C . THR A 1 192 ? -2.350 -6.074 9.717 1.00 94.44 192 THR A C 1
ATOM 1463 O O . THR A 1 192 ? -3.502 -5.882 9.335 1.00 94.44 192 THR A O 1
ATOM 1466 N N . ALA A 1 193 ? -1.995 -7.065 10.523 1.00 91.44 193 ALA A N 1
ATOM 1467 C CA . ALA A 1 193 ? -2.901 -8.105 10.982 1.00 91.44 193 ALA A CA 1
ATOM 1468 C C . ALA A 1 193 ? -2.599 -8.459 12.447 1.00 91.44 193 ALA A C 1
ATOM 1470 O O . ALA A 1 193 ? -1.582 -8.020 12.993 1.00 91.44 193 ALA A O 1
ATOM 1471 N N . PRO A 1 194 ? -3.475 -9.222 13.116 1.00 84.00 194 PRO A N 1
ATOM 1472 C CA . PRO A 1 194 ? -3.108 -9.955 14.321 1.00 84.00 194 PRO A CA 1
ATOM 1473 C C . PRO A 1 194 ? -1.883 -10.869 14.100 1.00 84.00 194 PRO A C 1
ATOM 1475 O O . PRO A 1 194 ? -1.564 -11.180 12.953 1.00 84.00 194 PRO A O 1
ATOM 1478 N N . PRO A 1 195 ? -1.153 -11.239 15.168 1.00 79.94 195 PRO A N 1
ATOM 1479 C CA . PRO A 1 195 ? -0.058 -12.209 15.090 1.00 79.94 195 PRO A CA 1
ATOM 1480 C C . PRO A 1 195 ? -0.517 -13.609 14.681 1.00 79.94 195 PRO A C 1
ATOM 1482 O O . PRO A 1 195 ? -1.687 -13.955 14.965 1.00 79.94 195 PRO A O 1
#

Sequence (195 aa):
MTCPAPRPGALYQQVAAEIRSGISACEYTPGAPLPSEAQLIDRYGVRAVPAPAVTIERTITRSGKNFRTGHHPWQQTEAPTVYRTTITANTGPLLELAEGGALFAVDRLLTDPDTDTRGLHRTLIPFATADQVKQLTEAPDTEPEQIYAPLTKAGHTLTWHETVSARMPLPGERAALHTPDATPIIHTTRTTAPP

Radius of gyration: 21.66 Å; Cα contacts (8 Å, |Δi|>4): 245; chains: 1; bounding box: 42×43×70 Å

Secondary structure (DSSP, 8-state):
-PPPPPPPPPHHHHHHHHHHHHHHTTSS-TTSPPPPHHHHHHHHT-PPPPPP-------EEEETTEEEETTTTSEE-S--EEEEEE--TTTHHHHT--TT-EEEEEEEEEE-TTT--EEEEEEEEEHHHHTTSHHHHH-TT--HHHHHHHHHHTT---EEEEEEEEEPPPHHHHHHHTPPTT--EEEEEEEEE--

Mean predicted aligned error: 9.95 Å

Foldseek 3Di:
DDDDDDDDPFPVVVVVVVQVVCVVVCVAPVPRDDDDPVRSCVVSVDDDDDDPDDDAFADWDDDPLFIDGRCVQWDFPDQKDKDKDWQDPVRCVVAVHDTGFIWIKIWTWTARPVRRFIDIDIDIGTPVQCVLQVCCVVCVVPDPRNVVSSSVVSVADKDKDKDKDKDQDDPVRCVRRVDDPPDIDIDMDIDIHHD

Solvent-accessible surface area (backbone atoms only — not comparable to full-atom values): 11966 Å² total; per-residue (Å²): 139,81,80,79,78,81,76,81,66,60,69,67,54,50,54,51,49,49,53,51,47,34,44,74,72,53,76,43,46,93,89,53,81,72,84,47,71,70,57,50,29,66,75,69,66,61,72,85,76,87,70,80,90,82,84,80,49,78,57,73,49,75,60,92,70,46,51,45,52,44,59,73,79,42,41,73,76,60,84,65,49,74,47,79,49,57,31,37,90,79,49,11,74,67,68,76,44,65,63,67,43,53,24,42,38,28,42,36,50,29,28,33,85,90,75,67,49,54,44,81,49,74,49,78,43,48,44,82,57,23,75,69,34,64,61,49,64,78,42,62,77,56,55,77,47,66,52,56,39,56,45,43,73,66,67,50,56,80,37,79,49,75,51,79,48,74,43,74,59,52,75,68,50,29,65,73,42,69,51,60,89,89,51,65,36,82,50,73,50,74,38,76,41,67,123

pLDDT: mean 86.9, std 11.45, range [33.53, 98.25]

Nearest PDB structures (foldseek):
  3f8m-assembly1_B  TM=5.037E-01  e=5.605E-03  Mycolicibacterium smegmatis MC2 155
  2wv0-assembly3_E  TM=4.068E-01  e=2.796E-03  Bacillus subtilis
  3cnv-assembly1_C  TM=6.172E-01  e=4.023E-02  Bordetella bronchiseptica RB50
  3bwg-assembly1_B  TM=4.319E-01  e=5.697E-02  Bacillus subtilis subsp. subtilis str. 168
  3ddv-assembly2_A  TM=7.597E-01  e=3.296E+00  unclassified